Protein 3IPW (pdb70)

Structure (mmCIF, N/CA/C/O backbone):
data_3IPW
#
_entry.id   3IPW
#
_cell.length_a   83.392
_cell.length_b   83.392
_cell.length_c   90.405
_cell.angle_alpha   90.000
_cell.angle_beta   90.000
_cell.angle_gamma   90.000
#
_symmetry.space_group_name_H-M   'P 43 21 2'
#
loop_
_entity.id
_entity.type
_entity.pdbx_description
1 polymer 'Hydrolase TatD family protein'
2 non-polymer GLYCEROL
3 water water
#
loop_
_atom_site.group_PDB
_atom_site.id
_atom_site.type_symbol
_atom_site.label_atom_id
_atom_site.label_alt_id
_atom_site.label_comp_id
_atom_site.label_asym_id
_atom_site.label_entity_id
_atom_site.label_seq_id
_atom_site.pdbx_PDB_ins_code
_atom_site.Cartn_x
_atom_site.Cartn_y
_atom_site.Cartn_z
_atom_site.occupancy
_atom_site.B_iso_or_equiv
_atom_site.auth_seq_id
_atom_site.auth_comp_id
_atom_site.auth_asym_id
_atom_site.auth_atom_id
_atom_site.pdbx_PDB_model_num
ATOM 1 N N . SER A 1 23 ? 16.953 5.068 44.775 1.00 33.26 0 SER A N 1
ATOM 2 C CA . SER A 1 23 ? 17.394 5.595 46.099 1.00 32.23 0 SER A CA 1
ATOM 3 C C . SER A 1 23 ? 18.195 6.884 45.901 1.00 31.24 0 SER A C 1
ATOM 4 O O . SER A 1 23 ? 18.704 7.469 46.861 1.00 30.81 0 SER A O 1
ATOM 7 N N . MET A 1 24 ? 18.302 7.331 44.648 1.00 29.84 1 MET A N 1
ATOM 8 C CA . MET A 1 24 ? 18.936 8.610 44.345 1.00 28.20 1 MET A CA 1
ATOM 9 C C . MET A 1 24 ? 17.986 9.791 44.624 1.00 26.33 1 MET A C 1
ATOM 10 O O . MET A 1 24 ? 16.791 9.604 44.848 1.00 26.15 1 MET A O 1
ATOM 12 N N . ALA A 1 25 ? 18.535 11.004 44.626 1.00 24.79 2 ALA A N 1
ATOM 13 C CA . ALA A 1 25 ? 17.745 12.202 44.867 1.00 23.12 2 ALA A CA 1
ATOM 14 C C . ALA A 1 25 ? 16.764 12.463 43.698 1.00 22.50 2 ALA A C 1
ATOM 15 O O . ALA A 1 25 ? 16.974 12.025 42.550 1.00 22.15 2 ALA A O 1
ATOM 17 N N . GLN A 1 26 ? 15.669 13.121 44.008 1.00 20.75 3 GLN A N 1
ATOM 18 C CA . GLN A 1 26 ? 14.750 13.496 42.975 1.00 21.41 3 GLN A CA 1
ATOM 19 C C . GLN A 1 26 ? 14.704 15.018 42.978 1.00 20.57 3 GLN A C 1
ATOM 20 O O . GLN A 1 26 ? 13.998 15.628 43.771 1.00 19.18 3 GLN A O 1
ATOM 26 N N . GLN A 1 27 ? 15.489 15.607 42.083 1.00 20.48 4 GLN A N 1
ATOM 27 C CA . GLN A 1 27 ? 15.807 17.033 42.155 1.00 21.15 4 GLN A CA 1
ATOM 28 C C . GLN A 1 27 ? 15.469 17.799 40.916 1.00 20.56 4 GLN A C 1
ATOM 29 O O . GLN A 1 27 ? 15.214 18.997 41.002 1.00 20.70 4 GLN A O 1
ATOM 35 N N . PHE A 1 28 ? 15.522 17.129 39.764 1.00 19.84 5 PHE A N 1
ATOM 36 C CA . PHE A 1 28 ? 15.358 17.811 38.478 1.00 19.04 5 PHE A CA 1
ATOM 37 C C . PHE A 1 28 ? 14.393 17.122 37.545 1.00 19.11 5 PHE A C 1
ATOM 38 O O . PHE A 1 28 ? 14.389 15.879 37.412 1.00 18.31 5 PHE A O 1
ATOM 46 N N . ILE A 1 29 ? 13.591 17.940 36.876 1.00 17.39 6 ILE A N 1
ATOM 47 C CA . ILE A 1 29 ? 12.840 17.460 35.727 1.00 17.60 6 ILE A CA 1
ATOM 48 C C . ILE A 1 29 ? 13.322 18.218 34.485 1.00 17.43 6 ILE A C 1
ATOM 49 O O . ILE A 1 29 ? 13.249 19.469 34.437 1.00 16.92 6 ILE A O 1
ATOM 54 N N . ASP A 1 30 ? 13.872 17.484 33.518 1.00 16.68 7 ASP A N 1
ATOM 55 C CA . ASP A 1 30 ? 14.246 18.086 32.241 1.00 15.78 7 ASP A CA 1
ATOM 56 C C . ASP A 1 30 ? 13.003 18.068 31.340 1.00 16.04 7 ASP A C 1
ATOM 57 O O . ASP A 1 30 ? 12.605 17.012 30.803 1.00 16.10 7 ASP A O 1
ATOM 62 N N . ILE A 1 31 ? 12.347 19.224 31.204 1.00 15.38 8 ILE A N 1
ATOM 63 C CA . ILE A 1 31 ? 11.094 19.278 30.421 1.00 15.26 8 ILE A CA 1
ATOM 64 C C . ILE A 1 31 ? 11.332 19.271 28.913 1.00 16.33 8 ILE A C 1
ATOM 65 O O . ILE A 1 31 ? 10.381 19.191 28.102 1.00 17.04 8 ILE A O 1
ATOM 70 N N . GLY A 1 32 ? 12.595 19.310 28.514 1.00 16.84 9 GLY A N 1
ATOM 71 C CA . GLY A 1 32 ? 12.902 19.253 27.092 1.00 17.99 9 GLY A CA 1
ATOM 72 C C . GLY A 1 32 ? 14.287 18.736 26.782 1.00 17.88 9 GLY A C 1
ATOM 73 O O . GLY A 1 32 ? 15.213 19.519 26.627 1.00 19.02 9 GLY A O 1
ATOM 74 N N . ALA A 1 33 ? 14.417 17.418 26.670 1.00 17.60 10 ALA A N 1
ATOM 75 C CA . ALA A 1 33 ? 15.686 16.787 26.252 1.00 18.19 10 ALA A CA 1
ATOM 76 C C . ALA A 1 33 ? 15.543 16.206 24.865 1.00 18.44 10 ALA A C 1
ATOM 77 O O . ALA A 1 33 ? 14.636 15.420 24.629 1.00 17.17 10 ALA A O 1
ATOM 79 N N . ASN A 1 34 ? 16.431 16.588 23.943 1.00 19.64 11 ASN A N 1
ATOM 80 C CA . ASN A 1 34 ? 16.373 16.038 22.584 1.00 21.28 11 ASN A CA 1
ATOM 81 C C . ASN A 1 34 ? 17.123 14.717 22.422 1.00 22.15 11 ASN A C 1
ATOM 82 O O . ASN A 1 34 ? 18.022 14.612 21.577 1.00 22.51 11 ASN A O 1
ATOM 87 N N . LEU A 1 35 ? 16.724 13.702 23.194 1.00 22.06 12 LEU A N 1
ATOM 88 C CA . LEU A 1 35 ? 17.449 12.441 23.222 1.00 21.84 12 LEU A CA 1
ATOM 89 C C . LEU A 1 35 ? 17.327 11.606 21.964 1.00 22.43 12 LEU A C 1
ATOM 90 O O . LEU A 1 35 ? 18.020 10.602 21.854 1.00 22.18 12 LEU A O 1
ATOM 95 N N . THR A 1 36 ? 16.449 11.998 21.032 1.00 22.53 13 THR A N 1
ATOM 96 C CA . THR A 1 36 ? 16.353 11.316 19.754 1.00 23.78 13 THR A CA 1
ATOM 97 C C . THR A 1 36 ? 17.458 11.795 18.792 1.00 24.88 13 THR A C 1
ATOM 98 O O . THR A 1 36 ? 17.609 11.243 17.693 1.00 25.01 13 THR A O 1
ATOM 102 N N . ASP A 1 37 ? 18.207 12.824 19.194 1.00 25.62 14 ASP A N 1
ATOM 103 C CA . ASP A 1 37 ? 19.240 13.409 18.333 1.00 26.86 14 ASP A CA 1
ATOM 104 C C . ASP A 1 37 ? 20.287 12.354 17.968 1.00 27.51 14 ASP A C 1
ATOM 105 O O . ASP A 1 37 ? 20.648 11.503 18.795 1.00 27.11 14 ASP A O 1
ATOM 110 N N . ASP A 1 38 ? 20.796 12.440 16.741 1.00 28.21 15 ASP A N 1
ATOM 111 C CA . ASP A 1 38 ? 21.850 11.532 16.260 1.00 29.08 15 ASP A CA 1
ATOM 112 C C . ASP A 1 38 ? 23.000 11.333 17.236 1.00 28.30 15 ASP A C 1
ATOM 113 O O . ASP A 1 38 ? 23.536 10.234 17.317 1.00 28.46 15 ASP A O 1
ATOM 118 N N . ASN A 1 39 ? 23.388 12.393 17.950 1.00 27.85 16 ASN A N 1
ATOM 119 C CA . ASN A 1 39 ? 24.591 12.378 18.800 1.00 27.67 16 ASN A CA 1
ATOM 120 C C . ASN A 1 39 ? 24.558 11.283 19.881 1.00 27.96 16 ASN A C 1
ATOM 121 O O . ASN A 1 39 ? 25.619 10.740 20.271 1.00 27.62 16 ASN A O 1
ATOM 126 N N . TYR A 1 40 ? 23.345 10.970 20.363 1.00 27.67 17 TYR A N 1
ATOM 127 C CA . TYR A 1 40 ? 23.139 9.942 21.402 1.00 27.97 17 TYR A CA 1
ATOM 128 C C . TYR A 1 40 ? 23.176 8.504 20.867 1.00 29.01 17 TYR A C 1
ATOM 129 O O . TYR A 1 40 ? 23.210 7.528 21.637 1.00 28.25 17 TYR A O 1
ATOM 138 N N . PHE A 1 41 ? 23.134 8.393 19.539 1.00 30.99 18 PHE A N 1
ATOM 139 C CA . PHE A 1 41 ? 23.379 7.141 18.822 1.00 32.30 18 PHE A CA 1
ATOM 140 C C . PHE A 1 41 ? 24.811 7.119 18.287 1.00 32.93 18 PHE A C 1
ATOM 141 O O . PHE A 1 41 ? 25.164 6.274 17.469 1.00 32.59 18 PHE A O 1
ATOM 149 N N . GLY A 1 42 ? 25.628 8.038 18.800 1.00 33.86 19 GLY A N 1
ATOM 150 C CA . GLY A 1 42 ? 27.031 8.166 18.408 1.00 35.58 19 GLY A CA 1
ATOM 151 C C . GLY A 1 42 ? 27.295 8.684 17.003 1.00 36.83 19 GLY A C 1
ATOM 152 O O . GLY A 1 42 ? 28.381 8.462 16.461 1.00 37.14 19 GLY A O 1
ATOM 153 N N . ASN A 1 43 ? 26.309 9.365 16.413 1.00 37.65 20 ASN A N 1
ATOM 154 C CA . ASN A 1 43 ? 26.447 9.945 15.062 1.00 38.52 20 ASN A CA 1
ATOM 155 C C . ASN A 1 43 ? 26.494 11.454 15.082 1.00 39.31 20 ASN A C 1
ATOM 156 O O . ASN A 1 43 ? 25.577 12.106 15.585 1.00 39.37 20 ASN A O 1
ATOM 161 N N . TYR A 1 44 ? 27.572 12.008 14.532 1.00 40.34 21 TYR A N 1
ATOM 162 C CA . TYR A 1 44 ? 27.810 13.446 14.541 1.00 41.28 21 TYR A CA 1
ATOM 163 C C . TYR A 1 44 ? 28.072 13.907 13.103 1.00 42.95 21 TYR A C 1
ATOM 164 O O . TYR A 1 44 ? 29.110 13.562 12.504 1.00 42.91 21 TYR A O 1
ATOM 173 N N . HIS A 1 45 ? 27.113 14.657 12.557 1.00 44.31 22 HIS A N 1
ATOM 174 C CA . HIS A 1 45 ? 27.137 15.143 11.165 1.00 46.09 22 HIS A CA 1
ATOM 175 C C . HIS A 1 45 ? 27.355 14.023 10.138 1.00 46.72 22 HIS A C 1
ATOM 176 O O . HIS A 1 45 ? 28.106 14.195 9.177 1.00 47.08 22 HIS A O 1
ATOM 183 N N . GLY A 1 46 ? 26.707 12.876 10.362 1.00 47.39 23 GLY A N 1
ATOM 184 C CA . GLY A 1 46 ? 26.668 11.781 9.379 1.00 47.81 23 GLY A CA 1
ATOM 185 C C . GLY A 1 46 ? 27.703 10.673 9.517 1.00 48.40 23 GLY A C 1
ATOM 186 O O . GLY A 1 46 ? 27.718 9.745 8.704 1.00 48.74 23 GLY A O 1
ATOM 187 N N . LYS A 1 47 ? 28.562 10.769 10.538 1.00 48.52 24 LYS A N 1
ATOM 188 C CA . LYS A 1 47 ? 29.616 9.777 10.804 1.00 48.37 24 LYS A CA 1
ATOM 189 C C . LYS A 1 47 ? 29.479 9.139 12.198 1.00 48.31 24 LYS A C 1
ATOM 190 O O . LYS A 1 47 ? 29.254 9.843 13.194 1.00 48.24 24 LYS A O 1
ATOM 192 N N . HIS A 1 48 ? 29.631 7.816 12.267 1.00 47.90 25 HIS A N 1
ATOM 193 C CA . HIS A 1 48 ? 29.499 7.074 13.528 1.00 47.46 25 HIS A CA 1
ATOM 194 C C . HIS A 1 48 ? 30.791 7.069 14.367 1.00 47.01 25 HIS A C 1
ATOM 195 O O . HIS A 1 48 ? 31.768 6.439 13.977 1.00 47.38 25 HIS A O 1
ATOM 202 N N . TYR A 1 49 ? 30.787 7.751 15.518 1.00 46.13 26 TYR A N 1
ATOM 203 C CA . TYR A 1 49 ? 31.998 7.933 16.352 1.00 45.19 26 TYR A CA 1
ATOM 204 C C . TYR A 1 49 ? 32.122 6.995 17.556 1.00 44.24 26 TYR A C 1
ATOM 205 O O . TYR A 1 49 ? 33.237 6.681 17.998 1.00 44.20 26 TYR A O 1
ATOM 214 N N . HIS A 1 50 ? 30.984 6.588 18.112 1.00 42.58 27 HIS A N 1
ATOM 215 C CA . HIS A 1 50 ? 30.961 5.768 19.326 1.00 40.85 27 HIS A CA 1
ATOM 216 C C . HIS A 1 50 ? 29.620 5.053 19.410 1.00 39.57 27 HIS A C 1
ATOM 217 O O . HIS A 1 50 ? 28.684 5.405 18.687 1.00 39.02 27 HIS A O 1
ATOM 224 N N . GLU A 1 51 ? 29.547 4.028 20.262 1.00 37.85 28 GLU A N 1
ATOM 225 C CA . GLU A 1 51 ? 28.323 3.264 20.480 1.00 36.19 28 GLU A CA 1
ATOM 226 C C . GLU A 1 51 ? 27.224 4.158 21.062 1.00 34.94 28 GLU A C 1
ATOM 227 O O . GLU A 1 51 ? 27.506 5.062 21.860 1.00 34.17 28 GLU A O 1
ATOM 229 N N . GLU A 1 52 ? 25.983 3.899 20.653 1.00 33.37 29 GLU A N 1
ATOM 230 C CA . GLU A 1 52 ? 24.803 4.544 21.244 1.00 32.32 29 GLU A CA 1
ATOM 231 C C . GLU A 1 52 ? 24.922 4.546 22.774 1.00 31.23 29 GLU A C 1
ATOM 232 O O . GLU A 1 52 ? 24.985 3.480 23.388 1.00 31.18 29 GLU A O 1
ATOM 238 N N . ASP A 1 53 ? 24.996 5.730 23.380 1.00 29.02 30 ASP A N 1
ATOM 239 C CA . ASP A 1 53 ? 25.381 5.811 24.777 1.00 27.11 30 ASP A CA 1
ATOM 240 C C . ASP A 1 53 ? 24.321 6.479 25.700 1.00 26.11 30 ASP A C 1
ATOM 241 O O . ASP A 1 53 ? 24.665 7.066 26.730 1.00 25.33 30 ASP A O 1
ATOM 246 N N . ILE A 1 54 ? 23.053 6.358 25.325 1.00 25.35 31 ILE A N 1
ATOM 247 C CA . ILE A 1 54 ? 21.941 6.844 26.157 1.00 24.59 31 ILE A CA 1
ATOM 248 C C . ILE A 1 54 ? 22.040 6.247 27.558 1.00 24.23 31 ILE A C 1
ATOM 249 O O . ILE A 1 54 ? 21.717 6.918 28.516 1.00 24.17 31 ILE A O 1
ATOM 254 N N . ASP A 1 55 ? 22.551 5.015 27.680 1.00 24.13 32 ASP A N 1
ATOM 255 C CA . ASP A 1 55 ? 22.723 4.393 28.998 1.00 24.12 32 ASP A CA 1
ATOM 256 C C . ASP A 1 55 ? 23.585 5.238 29.922 1.00 23.46 32 ASP A C 1
ATOM 257 O O . ASP A 1 55 ? 23.168 5.541 31.035 1.00 21.78 32 ASP A O 1
ATOM 262 N N . VAL A 1 56 ? 24.753 5.667 29.444 1.00 23.14 33 VAL A N 1
ATOM 263 C CA . VAL A 1 56 ? 25.627 6.431 30.304 1.00 23.21 33 VAL A CA 1
ATOM 264 C C . VAL A 1 56 ? 25.105 7.857 30.506 1.00 22.51 33 VAL A C 1
ATOM 265 O O . VAL A 1 56 ? 25.281 8.430 31.580 1.00 21.84 33 VAL A O 1
ATOM 269 N N . VAL A 1 57 ? 24.451 8.414 29.481 1.00 21.54 34 VAL A N 1
ATOM 270 C CA . VAL A 1 57 ? 23.796 9.735 29.613 1.00 19.82 34 VAL A CA 1
ATOM 271 C C . VAL A 1 57 ? 22.769 9.657 30.739 1.00 19.20 34 VAL A C 1
ATOM 272 O O . VAL A 1 57 ? 22.718 10.544 31.611 1.00 18.93 34 VAL A O 1
ATOM 276 N N . LEU A 1 58 ? 21.982 8.578 30.749 1.00 18.69 35 LEU A N 1
ATOM 277 C CA . LEU A 1 58 ? 20.986 8.393 31.813 1.00 19.90 35 LEU A CA 1
ATOM 278 C C . LEU A 1 58 ? 21.631 8.176 33.180 1.00 20.04 35 LEU A C 1
ATOM 279 O O . LEU A 1 58 ? 21.176 8.727 34.177 1.00 19.71 35 LEU A O 1
ATOM 284 N N . GLN A 1 59 ? 22.706 7.387 33.227 1.00 20.69 36 GLN A N 1
ATOM 285 C CA . GLN A 1 59 ? 23.431 7.173 34.485 1.00 21.57 36 GLN A CA 1
ATOM 286 C C . GLN A 1 59 ? 23.935 8.514 35.068 1.00 21.07 36 GLN A C 1
ATOM 287 O O . GLN A 1 59 ? 23.751 8.792 36.259 1.00 20.86 36 GLN A O 1
ATOM 293 N N . ARG A 1 60 ? 24.529 9.360 34.219 1.00 19.82 37 ARG A N 1
ATOM 294 C CA . ARG A 1 60 ? 24.998 10.666 34.689 1.00 19.53 37 ARG A CA 1
ATOM 295 C C . ARG A 1 60 ? 23.822 11.518 35.125 1.00 18.94 37 ARG A C 1
ATOM 296 O O . ARG A 1 60 ? 23.903 12.241 36.111 1.00 17.59 37 ARG A O 1
ATOM 304 N N . ALA A 1 61 ? 22.718 11.426 34.386 1.00 18.38 38 ALA A N 1
ATOM 305 C CA . ALA A 1 61 ? 21.498 12.141 34.772 1.00 18.94 38 ALA A CA 1
ATOM 306 C C . ALA A 1 61 ? 21.002 11.691 36.169 1.00 18.97 38 ALA A C 1
ATOM 307 O O . ALA A 1 61 ? 20.658 12.529 37.015 1.00 18.15 38 ALA A O 1
ATOM 309 N N . GLU A 1 62 ? 20.968 10.372 36.406 1.00 19.76 39 GLU A N 1
ATOM 310 C CA . GLU A 1 62 ? 20.561 9.841 37.737 1.00 21.89 39 GLU A CA 1
ATOM 311 C C . GLU A 1 62 ? 21.495 10.337 38.822 1.00 21.91 39 GLU A C 1
ATOM 312 O O . GLU A 1 62 ? 21.041 10.770 39.878 1.00 22.63 39 GLU A O 1
ATOM 318 N N . ARG A 1 63 ? 22.801 10.309 38.544 1.00 22.28 40 ARG A N 1
ATOM 319 C CA . ARG A 1 63 ? 23.835 10.805 39.500 1.00 22.82 40 ARG A CA 1
ATOM 320 C C . ARG A 1 63 ? 23.711 12.277 39.865 1.00 21.92 40 ARG A C 1
ATOM 321 O O . ARG A 1 63 ? 24.255 12.705 40.876 1.00 21.96 40 ARG A O 1
ATOM 329 N N . ASN A 1 64 ? 23.000 13.045 39.040 1.00 21.07 41 ASN A N 1
ATOM 330 C CA . ASN A 1 64 ? 22.689 14.438 39.352 1.00 20.59 41 ASN A CA 1
ATOM 331 C C . ASN A 1 64 ? 21.252 14.701 39.741 1.00 20.24 41 ASN A C 1
ATO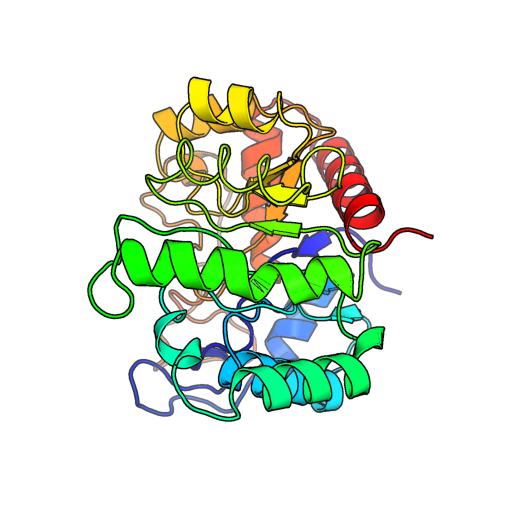M 332 O O . ASN A 1 64 ? 20.830 15.838 39.755 1.00 21.16 41 ASN A O 1
ATOM 337 N N . GLY A 1 65 ? 20.519 13.654 40.109 1.00 20.24 42 GLY A N 1
ATOM 338 C CA . GLY A 1 65 ? 19.141 13.804 40.645 1.00 19.67 42 GLY A CA 1
ATOM 339 C C . GLY A 1 65 ? 18.004 14.068 39.667 1.00 18.75 42 GLY A C 1
ATOM 340 O O . GLY A 1 65 ? 16.931 14.524 40.078 1.00 18.28 42 GLY A O 1
ATOM 341 N N . LEU A 1 66 ? 18.217 13.788 38.383 1.00 18.24 43 LEU A N 1
ATOM 342 C CA . LEU A 1 66 ? 17.132 13.908 37.407 1.00 18.70 43 LEU A CA 1
ATOM 343 C C . LEU A 1 66 ? 16.175 12.762 37.671 1.00 18.47 43 LEU A C 1
ATOM 344 O O . LEU A 1 66 ? 16.609 11.611 37.725 1.00 18.78 43 LEU A O 1
ATOM 349 N N . SER A 1 67 ? 14.894 13.078 37.871 1.00 17.26 44 SER A N 1
ATOM 350 C CA 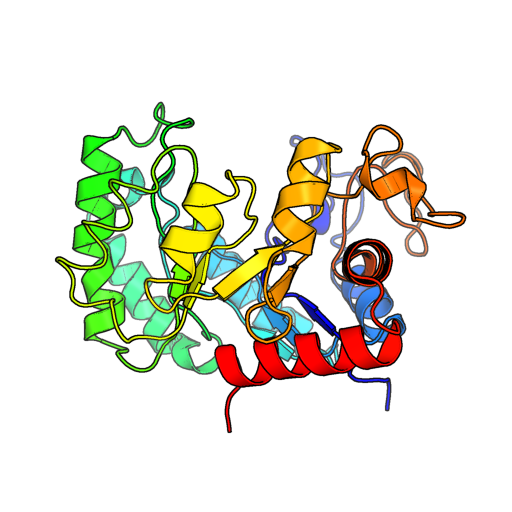. SER A 1 67 ? 13.901 12.039 38.199 1.00 16.58 44 SER A CA 1
ATOM 351 C C . SER A 1 67 ? 12.974 11.761 37.015 1.00 16.63 44 SER A C 1
ATOM 352 O O . SER A 1 67 ? 12.402 10.684 36.912 1.00 15.35 44 SER A O 1
ATOM 355 N N . HIS A 1 68 ? 12.841 12.742 36.120 1.00 16.02 45 HIS A N 1
ATOM 356 C CA . HIS A 1 68 ? 11.974 12.620 34.936 1.00 15.94 45 HIS A CA 1
ATOM 357 C C . HIS A 1 68 ? 12.664 13.352 33.794 1.00 15.31 45 HIS A C 1
ATOM 358 O O . HIS A 1 68 ? 13.244 14.447 34.003 1.00 16.21 45 HIS A O 1
ATOM 365 N N . ILE A 1 69 ? 12.584 12.776 32.600 1.00 13.85 46 ILE A N 1
ATOM 366 C CA . ILE A 1 69 ? 13.063 13.438 31.385 1.00 14.10 46 ILE A CA 1
ATOM 367 C C . ILE A 1 69 ? 11.962 13.362 30.344 1.00 14.67 46 ILE A C 1
ATOM 368 O O . ILE A 1 69 ? 11.494 12.267 30.018 1.00 14.20 46 ILE A O 1
ATOM 373 N N . ILE A 1 70 ? 11.516 14.532 29.874 1.00 12.97 47 ILE A N 1
ATOM 374 C CA . ILE A 1 70 ? 10.589 14.609 28.753 1.00 13.76 47 ILE A CA 1
ATOM 375 C C . ILE A 1 70 ? 11.424 14.639 27.480 1.00 14.63 47 ILE A C 1
ATOM 376 O O . ILE A 1 70 ? 12.129 15.620 27.202 1.00 15.15 47 ILE A O 1
ATOM 381 N N . ILE A 1 71 ? 11.389 13.548 26.731 1.00 15.79 48 ILE A N 1
ATOM 382 C CA . ILE A 1 71 ? 12.064 13.485 25.437 1.00 16.06 48 ILE A CA 1
ATOM 383 C C . ILE A 1 71 ? 11.214 14.264 24.419 1.00 17.11 48 ILE A C 1
ATOM 384 O O . ILE A 1 71 ? 10.091 13.855 24.097 1.00 16.60 48 ILE A O 1
ATOM 389 N N . THR A 1 72 ? 11.739 15.384 23.933 1.00 16.49 49 THR A N 1
ATOM 390 C CA . THR A 1 72 ? 10.998 16.216 22.992 1.00 18.11 49 THR A CA 1
ATOM 391 C C . THR A 1 72 ? 10.843 15.492 21.670 1.00 17.95 49 THR A C 1
ATOM 392 O O . THR A 1 72 ? 11.796 14.900 21.154 1.00 18.62 49 THR A O 1
ATOM 396 N N . SER A 1 73 ? 9.645 15.554 21.117 1.00 17.90 50 SER A N 1
ATOM 397 C CA . SER A 1 73 ? 9.398 14.999 19.801 1.00 19.22 50 SER A CA 1
ATOM 398 C C . SER A 1 73 ? 8.705 16.055 18.937 1.00 18.27 50 SER A C 1
ATOM 399 O O . SER A 1 73 ? 7.822 16.760 19.428 1.00 17.23 50 SER A O 1
ATOM 402 N N . GLY A 1 74 ? 9.120 16.176 17.676 1.00 18.50 51 GLY A N 1
ATOM 403 C CA . GLY A 1 74 ? 8.564 17.211 16.802 1.00 18.46 51 GLY A CA 1
ATOM 404 C C . GLY A 1 74 ? 8.122 16.725 15.436 1.00 19.73 51 GLY A C 1
ATOM 405 O O . GLY A 1 74 ? 7.920 17.529 14.520 1.00 20.50 51 GLY A O 1
ATOM 406 N N . CYS A 1 75 ? 8.003 15.414 15.262 1.00 20.01 52 CYS A N 1
ATOM 407 C CA . CYS A 1 75 ? 7.428 14.894 14.017 1.00 22.25 52 CYS A CA 1
ATOM 408 C C . CYS A 1 75 ? 7.206 13.393 14.195 1.00 23.07 52 CYS A C 1
ATOM 409 O O . CYS A 1 75 ? 7.522 12.838 15.252 1.00 22.22 52 CYS A O 1
ATOM 412 N N . LEU A 1 76 ? 6.640 12.746 13.173 1.00 24.61 53 LEU A N 1
ATOM 413 C CA . LEU A 1 76 ? 6.375 11.304 13.234 1.00 26.03 53 LEU A CA 1
ATOM 414 C C . LEU A 1 76 ? 7.646 10.470 13.501 1.00 26.38 53 LEU A C 1
ATOM 415 O O . LEU A 1 76 ? 7.646 9.605 14.387 1.00 27.24 53 LEU A O 1
ATOM 420 N N . ASN A 1 77 ? 8.725 10.738 12.757 1.00 26.68 54 ASN A N 1
ATOM 421 C CA . ASN A 1 77 ? 10.010 10.027 12.927 1.00 27.22 54 ASN A CA 1
ATOM 422 C C . ASN A 1 77 ? 10.571 10.155 14.337 1.00 26.05 54 ASN A C 1
ATOM 423 O O . ASN A 1 77 ? 11.038 9.161 14.920 1.00 25.33 54 ASN A O 1
ATOM 428 N N . ASP A 1 78 ? 10.559 11.392 14.849 1.00 24.63 55 ASP A N 1
ATOM 429 C CA . ASP A 1 78 ? 10.978 11.716 16.214 1.00 24.45 55 ASP A CA 1
ATOM 430 C C . ASP A 1 78 ? 10.147 10.933 17.229 1.00 22.29 55 ASP A C 1
ATOM 431 O O . ASP A 1 78 ? 10.681 10.402 18.200 1.00 22.50 55 ASP A O 1
ATOM 436 N N . PHE A 1 79 ? 8.831 10.915 17.031 1.00 22.02 56 PHE A N 1
ATOM 437 C CA . PHE A 1 79 ? 7.925 10.227 17.961 1.00 21.29 56 PHE A CA 1
ATOM 438 C C . PHE A 1 79 ? 8.231 8.720 17.974 1.00 21.91 56 PHE A C 1
ATOM 439 O O . PHE A 1 79 ? 8.304 8.130 19.045 1.00 21.44 56 PHE A O 1
ATOM 447 N N . LYS A 1 80 ? 8.443 8.119 16.793 1.00 21.28 57 LYS A N 1
ATOM 448 C CA . LYS A 1 80 ? 8.840 6.704 16.719 1.00 22.13 57 LYS A CA 1
ATOM 449 C C . LYS A 1 80 ? 10.138 6.431 17.499 1.00 22.19 57 LYS A C 1
ATOM 450 O O . LYS A 1 80 ? 10.200 5.514 18.345 1.00 22.59 57 LYS A O 1
ATOM 456 N N . LYS A 1 81 ? 11.163 7.233 17.208 1.00 21.75 58 LYS A N 1
ATOM 457 C CA . LYS A 1 81 ? 12.411 7.230 17.951 1.00 22.50 58 LYS A CA 1
ATOM 458 C C . LYS A 1 81 ? 12.242 7.387 19.466 1.00 21.48 58 LYS A C 1
ATOM 459 O O . LYS A 1 81 ? 12.849 6.622 20.222 1.00 21.49 58 LYS A O 1
ATOM 465 N N . ALA A 1 82 ? 11.436 8.367 19.904 1.00 19.71 59 ALA A N 1
ATOM 466 C CA . ALA A 1 82 ? 11.205 8.596 21.345 1.00 19.02 59 ALA A CA 1
ATOM 467 C C . ALA A 1 82 ? 10.574 7.350 21.999 1.00 19.57 59 ALA A C 1
ATOM 468 O O . ALA A 1 82 ? 11.008 6.900 23.070 1.00 18.77 59 ALA A O 1
ATOM 470 N N . ILE A 1 83 ? 9.561 6.797 21.336 1.00 19.82 60 ILE A N 1
ATOM 471 C CA . ILE A 1 83 ? 8.922 5.584 21.835 1.00 21.68 60 ILE A CA 1
ATOM 472 C C . ILE A 1 83 ? 9.936 4.423 21.917 1.00 22.26 60 ILE A C 1
ATOM 473 O O . ILE A 1 83 ? 9.898 3.648 22.871 1.00 21.81 60 ILE A O 1
ATOM 478 N N . GLU A 1 84 ? 10.827 4.311 20.921 1.00 23.58 61 GLU A N 1
ATOM 479 C CA . GLU A 1 84 ? 11.823 3.229 20.904 1.00 24.34 61 GLU A CA 1
ATOM 480 C C . GLU A 1 84 ? 12.801 3.381 22.069 1.00 24.02 61 GLU A C 1
ATOM 481 O O . GLU A 1 84 ? 13.162 2.400 22.724 1.00 23.01 61 GLU A O 1
ATOM 487 N N . ILE A 1 85 ? 13.221 4.619 22.327 1.00 22.80 62 ILE A N 1
ATOM 488 C CA . ILE A 1 85 ? 14.120 4.895 23.438 1.00 21.89 62 ILE A CA 1
ATOM 489 C C . ILE A 1 85 ? 13.490 4.508 24.771 1.00 21.67 62 ILE A C 1
ATOM 490 O O . ILE A 1 85 ? 14.146 3.869 25.610 1.00 22.23 62 ILE A O 1
ATOM 495 N N . ILE A 1 86 ? 12.227 4.894 24.967 1.00 20.80 63 ILE A N 1
ATOM 496 C CA . ILE A 1 86 ? 11.486 4.601 26.207 1.00 20.18 63 ILE A CA 1
ATOM 497 C C . ILE A 1 86 ? 11.328 3.088 26.371 1.00 21.27 63 ILE A C 1
ATOM 498 O O . ILE A 1 86 ? 11.618 2.549 27.427 1.00 20.86 63 ILE A O 1
ATOM 503 N N . ASN A 1 87 ? 10.876 2.406 25.322 1.00 22.44 64 ASN A N 1
ATOM 504 C CA . ASN A 1 87 ? 10.779 0.933 25.369 1.00 23.40 64 ASN A CA 1
ATOM 505 C C . ASN A 1 87 ? 12.091 0.233 25.681 1.00 24.12 64 ASN A C 1
ATOM 506 O O . ASN A 1 87 ? 12.113 -0.767 26.428 1.00 24.25 64 ASN A O 1
ATOM 511 N N . LYS A 1 88 ? 13.181 0.757 25.127 1.00 23.86 65 LYS A N 1
ATOM 512 C CA . LYS A 1 88 ? 14.478 0.129 25.280 1.00 24.51 65 LYS A CA 1
ATOM 513 C C . LYS A 1 88 ? 15.113 0.426 26.638 1.00 24.32 65 LYS A C 1
ATOM 514 O O . LYS A 1 88 ? 15.722 -0.461 27.251 1.00 23.89 65 LYS A O 1
ATOM 520 N N . TYR A 1 89 ? 14.987 1.670 27.105 1.00 22.83 66 TYR A N 1
ATOM 521 C CA . TYR A 1 89 ? 15.732 2.102 28.283 1.00 21.80 66 TYR A CA 1
ATOM 522 C C . TYR A 1 89 ? 14.952 2.184 29.600 1.00 21.84 66 TYR A C 1
ATOM 523 O O . TYR A 1 89 ? 15.573 2.244 30.664 1.00 21.31 66 TYR A O 1
ATOM 532 N N . GLN A 1 90 ? 13.620 2.201 29.561 1.00 20.46 67 GLN A N 1
ATOM 533 C CA . GLN A 1 90 ? 12.892 2.419 30.807 1.00 20.60 67 GLN A CA 1
ATOM 534 C C . GLN A 1 90 ? 13.247 1.371 31.882 1.00 21.73 67 GLN A C 1
ATOM 535 O O . GLN A 1 90 ? 13.331 1.694 33.069 1.00 20.82 67 GLN A O 1
ATOM 541 N N . ASN A 1 91 ? 13.491 0.134 31.453 1.00 21.28 68 ASN A N 1
ATOM 542 C CA . ASN A 1 91 ? 13.841 -0.930 32.399 1.00 23.60 68 ASN A CA 1
ATOM 543 C C . ASN A 1 91 ? 15.294 -0.868 32.913 1.00 23.03 68 ASN A C 1
ATOM 544 O O . ASN A 1 91 ? 15.673 -1.634 33.803 1.00 23.94 68 ASN A O 1
ATOM 549 N N . LEU A 1 92 ? 16.082 0.055 32.350 1.00 21.44 69 LEU A N 1
ATOM 550 C CA . LEU A 1 92 ? 17.479 0.277 32.720 1.00 21.38 69 LEU A CA 1
ATOM 551 C C . LEU A 1 92 ? 17.733 1.617 33.433 1.00 20.24 69 LEU A C 1
ATOM 552 O O . LEU A 1 92 ? 18.904 2.020 33.636 1.00 20.24 69 LEU A O 1
ATOM 557 N N . THR A 1 93 ? 16.667 2.308 33.829 1.00 18.56 70 THR A N 1
ATOM 558 C CA . THR A 1 93 ? 16.831 3.568 34.546 1.00 18.43 70 THR A CA 1
ATOM 559 C C . THR A 1 93 ? 15.701 3.810 35.495 1.00 18.71 70 THR A C 1
ATOM 560 O O . THR A 1 93 ? 14.565 3.488 35.181 1.00 19.21 70 THR A O 1
ATOM 564 N N . ASN A 1 94 ? 16.021 4.397 36.651 1.00 18.84 71 ASN A N 1
ATOM 565 C CA . ASN A 1 94 ? 15.026 4.885 37.608 1.00 19.31 71 ASN A CA 1
ATOM 566 C C . ASN A 1 94 ? 14.315 6.161 37.177 1.00 18.91 71 ASN A C 1
ATOM 567 O O . ASN A 1 94 ? 13.266 6.531 37.748 1.00 18.79 71 ASN A O 1
ATOM 572 N N . ILE A 1 95 ? 14.867 6.811 36.158 1.00 17.56 72 ILE A N 1
ATOM 573 C CA . ILE A 1 95 ? 14.345 8.069 35.628 1.00 16.30 72 ILE A CA 1
ATOM 574 C C . ILE A 1 95 ? 13.098 7.765 34.788 1.00 16.13 72 ILE A C 1
ATOM 575 O O . ILE A 1 95 ? 13.134 6.895 33.895 1.00 15.17 72 ILE A O 1
ATOM 580 N N . LYS A 1 96 ? 12.006 8.470 35.060 1.00 15.75 73 LYS A N 1
ATOM 581 C CA . LYS A 1 96 ? 10.787 8.328 34.243 1.00 16.74 73 LYS A CA 1
ATOM 582 C C . LYS A 1 96 ? 10.997 8.946 32.863 1.00 16.82 73 LYS A C 1
ATOM 583 O O . LYS A 1 96 ? 11.269 10.121 32.750 1.00 16.50 73 LYS A O 1
ATOM 589 N N . LEU A 1 97 ? 10.868 8.142 31.807 1.00 16.99 74 LEU A N 1
ATOM 590 C CA . LEU A 1 97 ? 11.070 8.655 30.448 1.00 17.74 74 LEU A CA 1
ATOM 591 C C . LEU A 1 97 ? 9.734 8.781 29.740 1.00 17.25 74 LEU A C 1
ATOM 592 O O . LEU A 1 97 ? 8.968 7.810 29.679 1.00 17.08 74 LEU A O 1
ATOM 597 N N . VAL A 1 98 ? 9.449 9.976 29.217 1.00 15.76 75 VAL A N 1
ATOM 598 C CA . VAL A 1 98 ? 8.191 10.258 28.563 1.00 14.48 75 VAL A CA 1
ATOM 599 C C . VAL A 1 98 ? 8.474 11.142 27.367 1.00 16.06 75 VAL A C 1
ATOM 600 O O . VAL A 1 98 ? 9.626 11.569 27.147 1.00 15.52 75 VAL A O 1
ATOM 604 N N . THR A 1 99 ? 7.432 11.397 26.573 1.00 16.08 76 THR A N 1
ATOM 605 C CA . THR A 1 99 ? 7.614 12.205 25.386 1.00 15.70 76 THR A CA 1
ATOM 606 C C . THR A 1 99 ? 6.427 13.120 25.111 1.00 15.75 76 THR A C 1
ATOM 607 O O . THR A 1 99 ? 5.527 13.268 25.944 1.00 15.37 76 THR A O 1
ATOM 611 N N . THR A 1 100 ? 6.421 13.760 23.945 1.00 15.51 77 THR A N 1
ATOM 612 C CA . THR A 1 100 ? 5.377 14.725 23.662 1.00 15.36 77 THR A CA 1
ATOM 613 C C . THR A 1 100 ? 4.724 14.337 22.329 1.00 16.53 77 THR A C 1
ATOM 614 O O . THR A 1 100 ? 5.328 13.646 21.539 1.00 16.71 77 THR A O 1
ATOM 618 N N . ILE A 1 101 ? 3.491 14.777 22.090 1.00 16.16 78 ILE A N 1
ATOM 619 C CA . ILE A 1 101 ? 2.855 14.518 20.806 1.00 17.17 78 ILE A CA 1
ATOM 620 C C . ILE A 1 101 ? 2.611 15.817 20.053 1.00 16.37 78 ILE A C 1
ATOM 621 O O . ILE A 1 101 ? 1.953 16.728 20.576 1.00 15.44 78 ILE A O 1
ATOM 626 N N . GLY A 1 102 ? 3.134 15.899 18.833 1.00 16.42 79 GLY A N 1
ATOM 627 C CA . GLY A 1 102 ? 2.945 17.103 17.990 1.00 17.50 79 GLY A CA 1
ATOM 628 C C . GLY A 1 102 ? 3.931 17.163 16.840 1.00 18.12 79 GLY A C 1
ATOM 629 O O . GLY A 1 102 ? 4.823 16.306 16.728 1.00 18.40 79 GLY A O 1
ATOM 630 N N . VAL A 1 103 ? 3.774 18.171 15.986 1.00 17.94 80 VAL A N 1
ATOM 631 C CA . VAL A 1 103 ? 4.698 18.407 14.868 1.00 17.80 80 VAL A CA 1
ATOM 632 C C . VAL A 1 103 ? 5.259 19.831 15.023 1.00 17.76 80 VAL A C 1
ATOM 633 O O . VAL A 1 103 ? 4.495 20.779 15.149 1.00 18.29 80 VAL A O 1
ATOM 637 N N . HIS A 1 104 ? 6.588 19.936 15.084 1.00 18.00 81 HIS A N 1
ATOM 638 C CA . HIS A 1 104 ? 7.343 21.205 15.122 1.00 18.59 81 HIS A CA 1
ATOM 639 C C . HIS A 1 104 ? 6.917 22.123 13.969 1.00 18.29 81 HIS A C 1
ATOM 640 O O . HIS A 1 104 ? 6.643 21.631 12.870 1.00 18.57 81 HIS A O 1
ATOM 647 N N . PRO A 1 105 ? 6.831 23.446 14.213 1.00 18.63 82 PRO A N 1
ATOM 648 C CA . PRO A 1 105 ? 6.398 24.333 13.104 1.00 19.51 82 PRO A CA 1
ATOM 649 C C . PRO A 1 105 ? 7.198 24.148 11.805 1.00 20.19 82 PRO A C 1
ATOM 650 O O . PRO A 1 105 ? 6.621 24.261 10.722 1.00 21.06 82 PRO A O 1
ATOM 654 N N . THR A 1 106 ? 8.489 23.852 11.922 1.00 20.49 83 THR A N 1
ATOM 655 C CA . THR A 1 106 ? 9.376 23.690 10.750 1.00 21.64 83 THR A CA 1
ATOM 656 C C . THR A 1 106 ? 9.135 22.396 9.980 1.00 23.03 83 THR A C 1
ATOM 657 O O . THR A 1 106 ? 9.604 22.261 8.854 1.00 23.49 83 THR A O 1
ATOM 661 N N . ARG A 1 107 ? 8.418 21.452 10.587 1.00 23.95 84 ARG A N 1
ATOM 662 C CA . ARG A 1 107 ? 8.083 20.187 9.930 1.00 26.03 84 ARG A CA 1
ATOM 663 C C . ARG A 1 107 ? 6.605 20.049 9.609 1.00 25.35 84 ARG A C 1
ATOM 664 O O . ARG A 1 107 ? 6.150 18.955 9.255 1.00 26.55 84 ARG A O 1
ATOM 672 N N . THR A 1 108 ? 5.849 21.141 9.731 1.00 25.40 85 THR A N 1
ATOM 673 C CA . THR A 1 108 ? 4.426 21.120 9.373 1.00 25.69 85 THR A CA 1
ATOM 674 C C . THR A 1 108 ? 4.181 20.798 7.894 1.00 26.46 85 THR A C 1
ATOM 675 O O . THR A 1 108 ? 3.111 20.323 7.553 1.00 26.44 85 THR A O 1
ATOM 679 N N . ASN A 1 109 ? 5.180 20.998 7.036 1.00 26.97 86 ASN A N 1
ATOM 680 C CA . ASN A 1 109 ? 5.074 20.537 5.645 1.00 28.72 86 ASN A CA 1
ATOM 681 C C . ASN A 1 109 ? 4.758 19.045 5.533 1.00 28.81 86 ASN A C 1
ATOM 682 O O . ASN A 1 109 ? 4.031 18.633 4.628 1.00 29.45 86 ASN A O 1
ATOM 687 N N . GLU A 1 110 ? 5.293 18.250 6.460 1.00 29.41 87 GLU A N 1
ATOM 688 C CA . GLU A 1 110 ? 5.070 16.801 6.503 1.00 29.70 87 GLU A CA 1
ATOM 689 C C . GLU A 1 110 ? 3.601 16.440 6.670 1.00 30.38 87 GLU A C 1
ATOM 690 O O . GLU A 1 110 ? 3.203 15.333 6.316 1.00 30.60 87 GLU A O 1
ATOM 696 N N . LEU A 1 111 ? 2.792 17.357 7.199 1.00 30.62 88 LEU A N 1
ATOM 697 C CA . LEU A 1 111 ? 1.348 17.110 7.333 1.00 31.54 88 LEU A CA 1
ATOM 698 C C . LEU A 1 111 ? 0.581 16.942 5.995 1.00 33.21 88 LEU A C 1
ATOM 699 O O . LEU A 1 111 ? -0.559 16.466 5.996 1.00 32.90 88 LEU A O 1
ATOM 704 N N . LYS A 1 112 ? 1.217 17.318 4.879 1.00 34.41 89 LYS A N 1
ATOM 705 C CA . LYS A 1 112 ? 0.612 17.232 3.542 1.00 35.84 89 LYS A CA 1
ATOM 706 C C . LYS A 1 112 ? 0.614 15.803 2.988 1.00 36.68 89 LYS A C 1
ATOM 707 O O . LYS A 1 112 ? -0.208 15.465 2.135 1.00 37.03 89 LYS A O 1
ATOM 709 N N . GLN A 1 113 ? 1.536 14.968 3.471 1.00 36.99 90 GLN A N 1
ATOM 710 C CA . GLN A 1 113 ? 1.609 13.581 3.031 1.00 37.11 90 GLN A CA 1
ATOM 711 C C . GLN A 1 113 ? 0.358 12.866 3.525 1.00 36.61 90 GLN A C 1
ATOM 712 O O . GLN A 1 113 ? 0.053 12.892 4.724 1.00 35.97 90 GLN A O 1
ATOM 718 N N . GLU A 1 114 ? -0.385 12.250 2.601 1.00 35.75 91 GLU A N 1
ATOM 719 C CA . GLU A 1 114 ? -1.587 11.489 2.963 1.00 34.93 91 GLU A CA 1
ATOM 720 C C . GLU A 1 114 ? -1.236 10.352 3.924 1.00 34.07 91 GLU A C 1
ATOM 721 O O . GLU A 1 114 ? -0.203 9.684 3.773 1.00 33.97 91 GLU A O 1
ATOM 723 N N . GLY A 1 115 ? -2.091 10.163 4.927 1.00 33.89 92 GLY A N 1
ATOM 724 C CA . GLY A 1 115 ? -1.875 9.142 5.963 1.00 33.18 92 GLY A CA 1
ATOM 725 C C . GLY A 1 115 ? -0.939 9.536 7.104 1.00 32.02 92 GLY A C 1
ATOM 726 O O . GLY A 1 115 ? -0.948 8.883 8.150 1.00 32.53 92 GLY A O 1
ATOM 727 N N . TYR A 1 116 ? -0.131 10.583 6.907 1.00 30.21 93 TYR A N 1
ATOM 728 C CA . TYR A 1 116 ? 0.850 11.046 7.927 1.00 29.08 93 TYR A CA 1
ATOM 729 C C . TYR A 1 116 ? 0.184 11.312 9.289 1.00 28.40 93 TYR A C 1
ATOM 730 O O . TYR A 1 116 ? 0.581 10.697 10.280 1.00 27.76 93 TYR A O 1
ATOM 739 N N . LEU A 1 117 ? -0.824 12.195 9.317 1.00 27.82 94 LEU A N 1
ATOM 740 C CA . LEU A 1 117 ? -1.545 12.553 10.551 1.00 28.48 94 LEU A CA 1
ATOM 741 C C . LEU A 1 117 ? -2.251 11.335 11.215 1.00 28.86 94 LEU A C 1
ATOM 742 O O . LEU A 1 117 ? -2.175 11.154 12.430 1.00 28.16 94 LEU A O 1
ATOM 747 N N . ASP A 1 118 ? -2.918 10.500 10.410 1.00 29.42 95 ASP A N 1
ATOM 748 C CA . ASP A 1 118 ? -3.556 9.291 10.952 1.00 29.66 95 ASP A CA 1
ATOM 749 C C . ASP A 1 118 ? -2.523 8.392 11.626 1.00 29.17 95 ASP A C 1
ATOM 750 O O . ASP A 1 118 ? -2.768 7.879 12.704 1.00 28.97 95 ASP A O 1
ATOM 755 N N . GLU A 1 119 ? -1.371 8.208 10.990 1.00 28.47 96 GLU A N 1
ATOM 756 C CA . GLU A 1 119 ? -0.368 7.331 11.542 1.00 28.83 96 GLU A CA 1
ATOM 757 C C . GLU A 1 119 ? 0.152 7.880 12.872 1.00 28.81 96 GLU A C 1
ATOM 758 O O . GLU A 1 119 ? 0.344 7.124 13.822 1.00 28.37 96 GLU A O 1
ATOM 764 N N . LEU A 1 120 ? 0.400 9.194 12.903 1.00 27.69 97 LEU A N 1
ATOM 765 C CA . LEU A 1 120 ? 0.806 9.888 14.117 1.00 27.05 97 LEU A CA 1
ATOM 766 C C . LEU A 1 120 ? -0.226 9.718 15.226 1.00 26.89 97 LEU A C 1
ATOM 767 O O . LEU A 1 120 ? 0.153 9.382 16.352 1.00 26.28 97 LEU A O 1
ATOM 772 N N . LEU A 1 121 ? -1.507 9.933 14.914 1.00 26.23 98 LEU A N 1
ATOM 773 C CA . LEU A 1 121 ? -2.585 9.791 15.913 1.00 26.60 98 LEU A CA 1
ATOM 774 C C . LEU A 1 121 ? -2.691 8.351 16.433 1.00 26.67 98 LEU A C 1
ATOM 775 O O . LEU A 1 121 ? -2.959 8.136 17.612 1.00 25.79 98 LEU A O 1
ATOM 780 N N . LEU A 1 122 ? -2.484 7.371 15.559 1.00 26.42 99 LEU A N 1
ATOM 781 C CA . LEU A 1 122 ? -2.607 5.981 16.002 1.00 27.16 99 LEU A CA 1
ATOM 782 C C . LEU A 1 122 ? -1.461 5.644 16.949 1.00 27.30 99 LEU A C 1
ATOM 783 O O . LEU A 1 122 ? -1.681 5.006 17.981 1.00 26.56 99 LEU A O 1
ATOM 788 N N . LEU A 1 123 ? -0.248 6.076 16.588 1.00 26.66 100 LEU A N 1
ATOM 789 C CA . LEU A 1 123 ? 0.929 5.855 17.428 1.00 26.21 100 LEU A CA 1
ATOM 790 C C . LEU A 1 123 ? 0.786 6.508 18.800 1.00 24.44 100 LEU A C 1
ATOM 791 O O . LEU A 1 123 ? 1.197 5.931 19.804 1.00 23.79 100 LEU A O 1
ATOM 796 N N . CYS A 1 124 ? 0.214 7.707 18.821 1.00 22.89 101 CYS A N 1
ATOM 797 C CA . CYS A 1 124 ? -0.051 8.428 20.062 1.00 22.15 101 CYS A CA 1
ATOM 798 C C . CYS A 1 124 ? -1.023 7.616 20.944 1.00 22.29 101 CYS A C 1
ATOM 799 O O . CYS A 1 124 ? -0.781 7.405 22.139 1.00 20.44 101 CYS A O 1
ATOM 802 N N . GLU A 1 125 ? -2.129 7.175 20.338 1.00 21.89 102 GLU A N 1
ATOM 803 C CA . GLU A 1 125 ? -3.130 6.405 21.090 1.00 22.71 102 GLU A CA 1
ATOM 804 C C . GLU A 1 125 ? -2.521 5.114 21.683 1.00 22.63 102 GLU A C 1
ATOM 805 O O . GLU A 1 125 ? -2.762 4.799 22.835 1.00 23.64 102 GLU A O 1
ATOM 807 N N . LYS A 1 126 ? -1.739 4.383 20.902 1.00 22.55 103 LYS A N 1
ATOM 808 C CA . LYS A 1 126 ? -1.130 3.142 21.373 1.00 24.31 103 LYS A CA 1
ATOM 809 C C . LYS A 1 126 ? -0.121 3.380 22.506 1.00 23.99 103 LYS A C 1
ATOM 810 O O . LYS A 1 126 ? 0.177 2.460 23.281 1.00 24.10 103 LYS A O 1
ATOM 816 N N . ASN A 1 127 ? 0.368 4.625 22.607 1.00 23.15 104 ASN A N 1
ATOM 817 C CA . ASN A 1 127 ? 1.464 4.978 23.512 1.00 21.75 104 ASN A CA 1
ATOM 818 C C . ASN A 1 127 ? 1.093 6.145 24.399 1.00 22.05 104 ASN A C 1
ATOM 819 O O . ASN A 1 127 ? 1.975 6.845 24.933 1.00 20.65 104 ASN A O 1
ATOM 824 N N . ILE A 1 128 ? -0.214 6.335 24.583 1.00 21.50 105 ILE A N 1
ATOM 825 C CA . ILE A 1 128 ? -0.734 7.491 25.322 1.00 21.42 105 ILE A CA 1
ATOM 826 C C . ILE A 1 128 ? -0.174 7.642 26.766 1.00 21.80 105 ILE A C 1
ATOM 827 O O . ILE A 1 128 ? -0.023 8.781 27.264 1.00 21.95 105 ILE A O 1
ATOM 832 N N . ASP A 1 129 ? 0.148 6.512 27.411 1.00 21.19 106 ASP A N 1
ATOM 833 C CA . ASP A 1 129 ? 0.710 6.515 28.773 1.00 22.13 106 ASP A CA 1
ATOM 834 C C . ASP A 1 129 ? 2.146 7.022 28.792 1.00 20.99 106 ASP A C 1
ATOM 835 O O . ASP A 1 129 ? 2.679 7.281 29.857 1.00 22.75 106 ASP A O 1
ATOM 840 N N . LYS A 1 130 ? 2.778 7.119 27.632 1.00 20.21 107 LYS A N 1
ATOM 841 C CA . LYS A 1 130 ? 4.127 7.701 27.523 1.00 19.86 107 LYS A CA 1
ATOM 842 C C . LYS A 1 130 ? 4.111 9.195 27.155 1.00 19.10 107 LYS A C 1
ATOM 843 O O . LYS 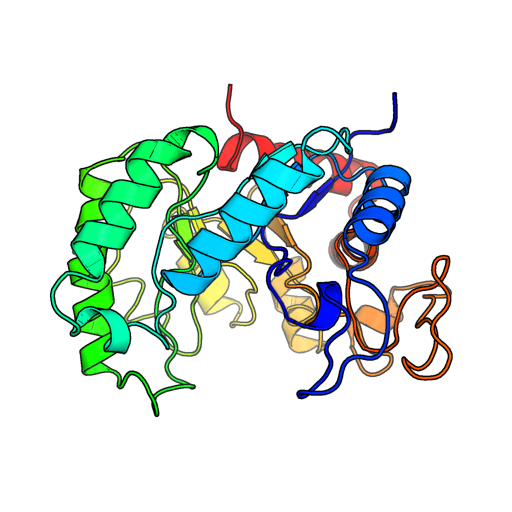A 1 130 ? 5.176 9.819 27.026 1.00 19.08 107 LYS A O 1
ATOM 849 N N . VAL A 1 131 ? 2.922 9.763 26.959 1.00 18.30 108 VAL A N 1
ATOM 850 C CA . VAL A 1 131 ? 2.790 11.129 26.422 1.00 17.06 108 VAL A CA 1
ATOM 851 C C . VAL A 1 131 ? 2.313 12.081 27.509 1.00 17.22 108 VAL A C 1
ATOM 852 O O . VAL A 1 131 ? 1.243 11.883 28.099 1.00 16.33 108 VAL A O 1
ATOM 856 N N . VAL A 1 132 ? 3.090 13.140 27.774 1.00 15.16 109 VAL A N 1
ATOM 857 C CA . VAL A 1 132 ? 2.750 14.031 28.874 1.00 15.13 109 VAL A CA 1
ATOM 858 C C . VAL A 1 132 ? 2.480 15.460 28.391 1.00 14.79 109 VAL A C 1
ATOM 859 O O . VAL A 1 132 ? 2.107 16.309 29.188 1.00 15.39 109 VAL A O 1
ATOM 863 N N . ALA A 1 133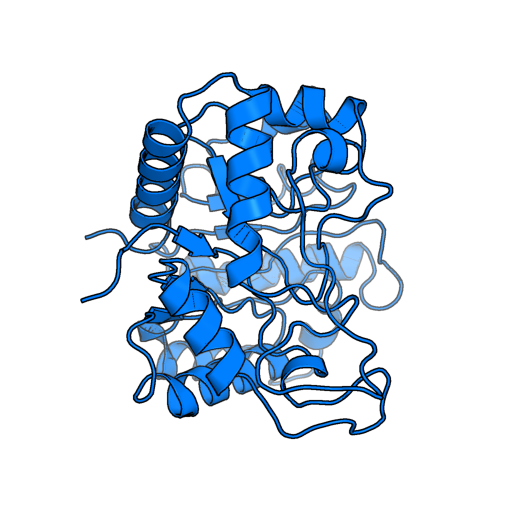 ? 2.645 15.707 27.099 1.00 15.03 110 ALA A N 1
ATOM 864 C CA . ALA A 1 133 ? 2.339 17.061 26.540 1.00 15.91 110 ALA A CA 1
ATOM 865 C C . ALA A 1 133 ? 1.998 17.013 25.079 1.00 15.24 110 ALA A C 1
ATOM 866 O O . ALA A 1 133 ? 2.437 16.123 24.356 1.00 15.70 110 ALA A O 1
ATOM 868 N N . ILE A 1 134 ? 1.205 17.992 24.643 1.00 15.14 111 ILE A N 1
ATOM 869 C CA . ILE A 1 134 ? 1.076 18.304 23.236 1.00 15.07 111 ILE A CA 1
ATOM 870 C C . ILE A 1 134 ? 2.203 19.278 22.876 1.00 14.84 111 ILE A C 1
ATOM 871 O O . ILE A 1 134 ? 2.273 20.401 23.386 1.00 14.18 111 ILE A O 1
ATOM 876 N N . GLY A 1 135 ? 3.104 18.812 22.016 1.00 13.64 112 GLY A N 1
ATOM 877 C CA . GLY A 1 135 ? 4.281 19.571 21.654 1.00 14.14 112 GLY A CA 1
ATOM 878 C C . GLY A 1 135 ? 5.262 18.640 20.976 1.00 14.14 112 GLY A C 1
ATOM 879 O O . GLY A 1 135 ? 4.996 17.423 20.899 1.00 13.37 112 GLY A O 1
ATOM 880 N N . GLU A 1 136 ? 6.394 19.167 20.467 1.00 14.54 113 GLU A N 1
ATOM 881 C CA . GLU A 1 136 ? 6.707 20.605 20.463 1.00 14.95 113 GLU A CA 1
ATOM 882 C C . GLU A 1 136 ? 5.926 21.249 19.324 1.00 14.67 113 GLU A C 1
ATOM 883 O O . GLU A 1 136 ? 6.110 20.877 18.158 1.00 15.14 113 GLU A O 1
ATOM 889 N N . ILE A 1 137 ? 5.023 22.167 19.658 1.00 13.89 114 ILE A N 1
ATOM 890 C CA . ILE A 1 137 ? 4.206 22.819 18.631 1.00 14.56 114 ILE A CA 1
ATOM 891 C C . ILE A 1 137 ? 4.324 24.329 18.737 1.00 14.57 114 ILE A C 1
ATOM 892 O O . ILE A 1 137 ? 4.677 24.872 19.807 1.00 14.57 114 ILE A O 1
ATOM 897 N N . GLY A 1 138 ? 4.018 25.019 17.648 1.00 15.78 115 GLY A N 1
ATOM 898 C CA . GLY A 1 138 ? 4.135 26.476 17.678 1.00 16.35 115 GLY A CA 1
ATOM 899 C C . GLY A 1 138 ? 4.393 27.088 16.323 1.00 17.34 115 GLY A C 1
ATOM 900 O O . GLY A 1 138 ? 3.875 26.624 15.309 1.00 17.55 115 GLY A O 1
ATOM 901 N N . LEU A 1 139 ? 5.191 28.153 16.321 1.00 18.22 116 LEU A N 1
ATOM 902 C CA . LEU A 1 139 ? 5.506 28.889 15.100 1.00 19.17 116 LEU A CA 1
ATOM 903 C C . LEU A 1 139 ? 6.948 29.333 15.164 1.00 19.91 116 LEU A C 1
ATOM 904 O O . LEU A 1 139 ? 7.435 29.734 16.239 1.00 20.63 116 LEU A O 1
ATOM 909 N N . ASP A 1 140 ? 7.644 29.247 14.033 1.00 20.86 117 ASP A N 1
ATOM 910 C CA . ASP A 1 140 ? 9.043 29.708 13.961 1.00 21.58 117 ASP A CA 1
ATOM 911 C C . ASP A 1 140 ? 9.277 30.579 12.720 1.00 21.31 117 ASP A C 1
ATOM 912 O O . ASP A 1 140 ? 9.424 30.083 11.593 1.00 21.02 117 ASP A O 1
ATOM 917 N N . TYR A 1 141 ? 9.340 31.879 12.930 1.00 21.64 118 TYR A N 1
ATOM 918 C CA . TYR A 1 141 ? 9.406 32.784 11.798 1.00 22.05 118 TYR A CA 1
ATOM 919 C C . TYR A 1 141 ? 10.838 33.116 11.363 1.00 22.92 118 TYR A C 1
ATOM 920 O O . TYR A 1 141 ? 11.028 33.970 10.493 1.00 22.41 118 TYR A O 1
ATOM 929 N N . GLU A 1 142 ? 11.826 32.452 11.961 1.00 23.55 119 GLU A N 1
ATOM 930 C CA . GLU A 1 142 ? 13.195 32.466 11.443 1.00 25.74 119 GLU A CA 1
ATOM 931 C C . GLU A 1 142 ? 13.500 31.256 10.553 1.00 25.80 119 GLU A C 1
ATOM 932 O O . GLU A 1 142 ? 14.540 31.226 9.899 1.00 26.76 119 GLU A O 1
ATOM 938 N N . ARG A 1 143 ? 12.623 30.257 10.523 1.00 24.74 120 ARG A N 1
ATOM 939 C CA . ARG A 1 143 ? 12.912 29.059 9.739 1.00 24.86 120 ARG A CA 1
ATOM 940 C C . ARG A 1 143 ? 11.716 28.762 8.841 1.00 25.27 120 ARG A C 1
ATOM 941 O O . ARG A 1 143 ? 10.794 28.022 9.211 1.00 24.86 120 ARG A O 1
ATOM 943 N N . LEU A 1 144 ? 11.736 29.376 7.663 1.00 24.56 121 LEU A N 1
ATOM 944 C CA . LEU A 1 144 ? 10.585 29.364 6.784 1.00 25.67 121 LEU A CA 1
ATOM 945 C C . LEU A 1 144 ? 10.829 28.633 5.468 1.00 26.45 121 LEU A C 1
ATOM 946 O O . LEU A 1 144 ? 9.984 28.671 4.590 1.00 27.10 121 LEU A O 1
ATOM 951 N N A GLN A 1 145 ? 11.960 27.947 5.364 0.50 27.23 122 GLN A N 1
ATOM 952 N N B GLN A 1 145 ? 11.985 27.989 5.346 0.50 27.29 122 GLN A N 1
ATOM 953 C CA A GLN A 1 145 ? 12.394 27.344 4.095 0.50 27.97 122 GLN A CA 1
ATOM 954 C CA B GLN A 1 145 ? 12.406 27.316 4.105 0.50 28.09 122 GLN A CA 1
ATOM 955 C C A GLN A 1 145 ? 11.834 25.944 3.798 0.50 28.42 122 GLN A C 1
ATOM 956 C C B GLN A 1 145 ? 11.574 26.055 3.820 0.50 28.42 122 GLN A C 1
ATOM 957 O O A GLN A 1 145 ? 11.774 25.540 2.637 0.50 28.23 122 GLN A O 1
ATOM 958 O O B GLN A 1 145 ? 11.063 25.858 2.712 0.50 27.90 122 GLN A O 1
ATOM 969 N N . PHE A 1 146 ? 11.423 25.213 4.837 1.00 28.65 123 PHE A N 1
ATOM 970 C CA . PHE A 1 146 ? 10.774 23.916 4.651 1.00 28.73 123 PHE A CA 1
ATOM 971 C C . PHE A 1 146 ? 9.280 24.001 4.866 1.00 27.50 123 PHE A C 1
ATOM 972 O O . PHE A 1 146 ? 8.501 23.425 4.095 1.00 27.59 123 PHE A O 1
ATOM 980 N N . SER A 1 147 ? 8.877 24.719 5.909 1.00 25.56 124 SER A N 1
ATOM 981 C CA . SER A 1 147 ? 7.487 25.039 6.136 1.00 24.28 124 SER A CA 1
ATOM 982 C C . SER A 1 147 ? 7.356 26.562 6.191 1.00 23.85 124 SER A C 1
ATOM 983 O O . SER A 1 147 ? 7.799 27.206 7.153 1.00 22.92 124 SER A O 1
ATOM 986 N N . ASP A 1 148 ? 6.759 27.138 5.156 1.00 23.89 125 ASP A N 1
ATOM 987 C CA . ASP A 1 148 ? 6.591 28.595 5.104 1.00 24.31 125 ASP A CA 1
ATOM 988 C C . ASP A 1 148 ? 5.532 29.051 6.097 1.00 24.16 125 ASP A C 1
ATOM 989 O O . ASP A 1 148 ? 4.853 28.215 6.717 1.00 21.97 125 ASP A O 1
ATOM 994 N N . LYS A 1 149 ? 5.382 30.368 6.253 1.00 23.87 126 LYS A N 1
ATOM 995 C CA . LYS A 1 149 ? 4.480 30.910 7.268 1.00 25.02 126 LYS A CA 1
ATOM 996 C C . LYS A 1 149 ? 3.049 30.343 7.160 1.00 24.94 126 LYS A C 1
ATOM 997 O O . LYS A 1 149 ? 2.460 29.918 8.165 1.00 24.71 126 LYS A O 1
ATOM 1003 N N . GLU A 1 150 ? 2.496 30.348 5.953 1.00 24.89 127 GLU A N 1
ATOM 1004 C CA . GLU A 1 150 ? 1.161 29.775 5.723 1.00 25.96 127 GLU A CA 1
ATOM 1005 C C . GLU A 1 150 ? 1.076 28.290 6.102 1.00 25.29 127 GLU A C 1
ATOM 1006 O O . GLU A 1 150 ? 0.081 27.850 6.681 1.00 26.90 127 GLU A O 1
ATOM 1012 N N . THR A 1 151 ? 2.092 27.516 5.761 1.00 24.07 128 THR A N 1
ATOM 1013 C CA . THR A 1 151 ? 2.097 26.091 6.117 1.00 24.45 128 THR A CA 1
ATOM 1014 C C . THR A 1 151 ? 2.130 25.900 7.651 1.00 23.22 128 THR A C 1
ATOM 1015 O O . THR A 1 151 ? 1.404 25.043 8.209 1.00 22.28 128 THR A O 1
ATOM 1019 N N . GLN A 1 152 ? 2.972 26.688 8.321 1.00 22.11 129 GLN A N 1
ATOM 1020 C CA . GLN A 1 152 ? 3.016 26.706 9.796 1.00 21.97 129 GLN A CA 1
ATOM 1021 C C . GLN A 1 152 ? 1.678 27.045 10.439 1.00 22.16 129 GLN A C 1
ATOM 1022 O O . GLN A 1 152 ? 1.269 26.378 11.392 1.00 20.63 129 GLN A O 1
ATOM 1028 N N . LEU A 1 153 ? 0.997 28.067 9.910 1.00 22.46 130 LEU A N 1
ATOM 1029 C CA . LEU A 1 153 ? -0.269 28.509 10.490 1.00 24.37 130 LEU A CA 1
ATOM 1030 C C . LEU A 1 153 ? -1.308 27.429 10.293 1.00 24.85 130 LEU A C 1
ATOM 1031 O O . LEU A 1 153 ? -2.059 27.086 11.213 1.00 25.57 130 LEU A O 1
ATOM 1036 N N . SER A 1 154 ? -1.318 26.871 9.092 1.00 25.57 131 SER A N 1
ATOM 1037 C CA . SER A 1 154 ? -2.267 25.831 8.718 1.00 26.23 131 SER A CA 1
ATOM 1038 C C . SER A 1 154 ? -2.061 24.569 9.574 1.00 24.87 131 SER A C 1
ATOM 1039 O O . SER A 1 154 ? -3.017 24.002 10.107 1.00 24.95 131 SER A O 1
ATOM 1042 N N . GLY A 1 155 ? -0.809 24.143 9.676 1.00 23.83 132 GLY A N 1
ATOM 1043 C CA . GLY A 1 155 ? -0.410 22.990 10.470 1.00 23.10 132 GLY A CA 1
ATOM 1044 C C . GLY A 1 155 ? -0.798 23.116 11.930 1.00 22.50 132 GLY A C 1
ATOM 1045 O O . GLY A 1 155 ? -1.258 22.143 12.525 1.00 23.18 132 GLY A O 1
ATOM 1046 N N . TYR A 1 156 ? -0.644 24.316 12.497 1.00 21.47 133 TYR A N 1
ATOM 1047 C CA . TYR A 1 156 ? -0.973 24.585 13.896 1.00 21.16 133 TYR A CA 1
ATOM 1048 C C . TYR A 1 156 ? -2.475 24.390 14.114 1.00 21.37 133 TYR A C 1
ATOM 1049 O O . TYR A 1 156 ? -2.912 23.783 15.088 1.00 19.84 133 TYR A O 1
ATOM 1058 N N . ARG A 1 157 ? -3.265 24.909 13.186 1.00 21.89 134 ARG A N 1
ATOM 1059 C CA . ARG A 1 157 ? -4.696 24.650 13.201 1.00 22.78 134 ARG A CA 1
ATOM 1060 C C . ARG A 1 157 ? -5.076 23.179 13.098 1.00 23.18 134 ARG A C 1
ATOM 1061 O O . ARG A 1 157 ? -5.942 22.730 13.856 1.00 24.17 134 ARG A O 1
ATOM 1069 N N . THR A 1 158 ? -4.434 22.446 12.187 1.00 23.20 135 THR A N 1
ATOM 1070 C CA . THR A 1 158 ? -4.670 21.001 11.994 1.00 23.72 135 THR A CA 1
ATOM 1071 C C . THR A 1 158 ? -4.326 20.244 13.281 1.00 23.16 135 THR A C 1
ATOM 1072 O O . THR A 1 158 ? -5.037 19.308 13.697 1.00 22.97 135 THR A O 1
ATOM 1076 N N . LEU A 1 159 ? -3.246 20.674 13.927 1.00 21.56 136 LEU A N 1
ATOM 1077 C CA . LEU A 1 159 ? -2.792 20.032 15.163 1.00 20.67 136 LEU A CA 1
ATOM 1078 C C . LEU A 1 159 ? -3.755 20.205 16.365 1.00 20.04 136 LEU A C 1
ATOM 1079 O O . LEU A 1 159 ? -3.549 19.602 17.415 1.00 19.38 136 LEU A O 1
ATOM 1084 N N . SER A 1 160 ? -4.776 21.038 16.237 1.00 20.11 137 SER A N 1
ATOM 1085 C CA . SER A 1 160 ? -5.726 21.256 17.361 1.00 21.01 137 SER A CA 1
ATOM 1086 C C . SER A 1 160 ? -6.578 20.027 17.676 1.00 21.10 137 SER A C 1
ATOM 1087 O O . SER A 1 160 ? -7.252 19.975 18.706 1.00 20.76 137 SER A O 1
ATOM 1090 N N . ILE A 1 161 ? -6.553 19.064 16.763 1.00 21.25 138 ILE A N 1
ATOM 1091 C CA . ILE A 1 161 ? -7.188 17.775 16.962 1.00 22.02 138 ILE A CA 1
ATOM 1092 C C . ILE A 1 161 ? -6.605 17.085 18.224 1.00 21.22 138 ILE A C 1
ATOM 1093 O O . ILE A 1 161 ? -7.323 16.381 18.939 1.00 21.04 138 ILE A O 1
ATOM 1098 N N . LEU A 1 162 ? -5.304 17.300 18.492 1.00 20.64 139 LEU A N 1
ATOM 1099 C CA . LEU A 1 162 ? -4.646 16.709 19.658 1.00 20.65 139 LEU A CA 1
ATOM 1100 C C . LEU A 1 162 ? -5.283 17.207 20.921 1.00 20.04 139 LEU A C 1
ATOM 1101 O O . LEU A 1 162 ? -5.626 16.423 21.793 1.00 21.31 139 LEU A O 1
ATOM 1106 N N . HIS A 1 163 ? -5.466 18.513 21.019 1.00 19.92 140 HIS A N 1
ATOM 1107 C CA . HIS A 1 163 ? -6.131 19.083 22.199 1.00 20.57 140 HIS A CA 1
ATOM 1108 C C . HIS A 1 163 ? -7.603 18.650 22.286 1.00 21.13 140 HIS A C 1
ATOM 1109 O O . HIS A 1 163 ? -8.165 18.562 23.378 1.00 21.06 140 HIS A O 1
ATOM 1116 N N . GLN A 1 164 ? -8.212 18.411 21.126 1.00 21.82 141 GLN A N 1
ATOM 1117 C CA . GLN A 1 164 ? -9.618 18.009 21.065 1.00 23.18 141 GLN A CA 1
ATOM 1118 C C . GLN A 1 164 ? -9.784 16.585 21.615 1.00 23.50 141 GLN A C 1
ATOM 1119 O O . GLN A 1 164 ? -10.733 16.295 22.379 1.00 24.06 141 GLN A O 1
ATOM 1121 N N . LYS A 1 165 ? -8.844 15.716 21.249 1.00 23.56 142 LYS A N 1
ATOM 1122 C CA . LYS A 1 165 ? -8.835 14.316 21.675 1.00 23.58 142 LYS A CA 1
ATOM 1123 C C . LYS A 1 165 ? -8.353 14.132 23.118 1.00 23.46 142 LYS A C 1
ATOM 1124 O O . LYS A 1 165 ? -8.805 13.211 23.817 1.00 22.39 142 LYS A O 1
ATOM 1130 N N . TYR A 1 166 ? -7.427 14.998 23.551 1.00 21.76 143 TYR A N 1
ATOM 1131 C CA . TYR A 1 166 ? -6.788 14.894 24.854 1.00 22.40 143 TYR A CA 1
ATOM 1132 C C . TYR A 1 166 ? -6.774 16.239 25.606 1.00 22.66 143 TYR A C 1
ATOM 1133 O O . TYR A 1 166 ? -5.691 16.824 25.818 1.00 23.10 143 TYR A O 1
ATOM 1142 N N . PRO A 1 167 ? -7.960 16.733 26.018 1.00 22.56 144 PRO A N 1
ATOM 1143 C CA . PRO A 1 167 ? -8.098 18.093 26.543 1.00 22.38 144 PRO A CA 1
ATOM 1144 C C . PRO A 1 167 ? -7.388 18.347 27.871 1.00 21.86 144 PRO A C 1
ATOM 1145 O O . PRO A 1 167 ? -7.178 19.497 28.224 1.00 21.77 144 PRO A O 1
ATOM 1149 N N . TYR A 1 168 ? -7.016 17.278 28.566 1.00 21.18 145 TYR A N 1
ATOM 1150 C CA . TYR A 1 168 ? -6.224 17.315 29.799 1.00 21.00 145 TYR A CA 1
ATOM 1151 C C . TYR A 1 168 ? -4.696 17.517 29.627 1.00 19.49 145 TYR A C 1
ATOM 1152 O O . TYR A 1 168 ? -4.015 17.870 30.580 1.00 19.89 145 TYR A O 1
ATOM 1161 N N . LEU A 1 169 ? -4.161 17.233 28.447 1.00 19.00 146 LEU A N 1
ATOM 1162 C CA . LEU A 1 169 ? -2.718 17.363 28.192 1.00 17.67 146 LEU A CA 1
ATOM 1163 C C . LEU A 1 169 ? -2.274 18.829 28.170 1.00 17.35 146 LEU A C 1
ATOM 1164 O O . LEU A 1 169 ? -2.847 19.631 27.435 1.00 17.81 146 LEU A O 1
ATOM 1169 N N . PRO A 1 170 ? -1.261 19.182 28.979 1.00 16.34 147 PRO A N 1
ATOM 1170 C CA . PRO A 1 170 ? -0.716 20.541 28.927 1.00 15.26 147 PRO A CA 1
ATOM 1171 C C . PRO A 1 170 ? 0.132 20.728 27.649 1.00 14.75 147 PRO A C 1
ATOM 1172 O O . PRO A 1 170 ? 0.411 19.745 26.924 1.00 14.57 147 PRO A O 1
ATOM 1176 N N . PHE A 1 171 ? 0.515 21.969 27.361 1.00 14.13 148 PHE A N 1
ATOM 1177 C CA . PHE A 1 171 ? 1.241 22.305 26.139 1.00 13.96 148 PHE A CA 1
ATOM 1178 C C . PHE A 1 171 ? 2.750 22.492 26.344 1.00 13.83 148 PHE A C 1
ATOM 1179 O O . PHE A 1 171 ? 3.190 22.925 27.407 1.00 13.53 148 PHE A O 1
ATOM 1187 N N . PHE A 1 172 ? 3.520 22.173 25.310 1.00 13.54 149 PHE A N 1
ATOM 1188 C CA . PHE A 1 172 ? 4.957 22.485 25.253 1.00 14.04 149 PHE A CA 1
ATOM 1189 C C . PHE A 1 172 ? 5.163 23.286 23.940 1.00 15.18 149 PHE A C 1
ATOM 1190 O O . PHE A 1 172 ? 5.198 22.713 22.850 1.00 15.54 149 PHE A O 1
ATOM 1198 N N . PHE A 1 173 ? 5.234 24.621 24.046 1.00 15.22 150 PHE A N 1
ATOM 1199 C CA . PHE A 1 173 ? 5.161 25.513 22.893 1.00 15.17 150 PHE A CA 1
ATOM 1200 C C . PHE A 1 173 ? 6.538 25.980 22.421 1.00 16.52 150 PHE A C 1
ATOM 1201 O O . PHE A 1 173 ? 7.422 26.286 23.258 1.00 15.61 150 PHE A O 1
ATOM 1209 N N . HIS A 1 174 ? 6.676 26.083 21.099 1.00 17.25 151 HIS A N 1
ATOM 1210 C CA . HIS A 1 174 ? 7.856 26.674 20.461 1.00 18.49 151 HIS A CA 1
ATOM 1211 C C . HIS A 1 174 ? 7.431 28.025 19.895 1.00 19.21 151 HIS A C 1
ATOM 1212 O O . HIS A 1 174 ? 6.386 28.138 19.249 1.00 18.74 151 HIS A O 1
ATOM 1219 N N . CYS A 1 175 ? 8.227 29.051 20.175 1.00 19.72 152 CYS A N 1
ATOM 1220 C CA . CYS A 1 175 ? 7.954 30.402 19.729 1.00 21.49 152 CYS A CA 1
ATOM 1221 C C . CYS A 1 175 ? 9.268 31.106 19.350 1.00 21.84 152 CYS A C 1
ATOM 1222 O O . CYS A 1 175 ? 10.142 31.273 20.206 1.00 22.18 152 CYS A O 1
ATOM 1225 N N . ARG A 1 176 ? 9.437 31.438 18.070 1.00 22.81 153 ARG A N 1
ATOM 1226 C CA . ARG A 1 176 ? 10.560 32.281 17.619 1.00 23.46 153 ARG A CA 1
ATOM 1227 C C . ARG A 1 176 ? 10.065 33.374 16.679 1.00 23.55 153 ARG A C 1
ATOM 1228 O O . ARG A 1 176 ? 9.583 33.079 15.574 1.00 22.77 153 ARG A O 1
ATOM 1236 N N . LYS A 1 177 ? 10.182 34.625 17.124 1.00 23.63 154 LYS A N 1
ATOM 1237 C CA . LYS A 1 177 ? 9.782 35.804 16.335 1.00 24.56 154 LYS A CA 1
ATOM 1238 C C . LYS A 1 177 ? 8.327 35.702 15.838 1.00 24.06 154 LYS A C 1
ATOM 1239 O O . LYS A 1 177 ? 7.975 36.149 14.732 1.00 23.15 154 LYS A O 1
ATOM 1245 N N . SER A 1 178 ? 7.486 35.100 16.674 1.00 23.51 155 SER A N 1
ATOM 1246 C CA . SER A 1 178 ? 6.144 34.718 16.247 1.00 23.04 155 SER A CA 1
ATOM 1247 C C . SER A 1 178 ? 5.100 34.836 17.340 1.00 23.32 155 SER A C 1
ATOM 1248 O O . SER A 1 178 ? 3.985 34.365 17.147 1.00 22.92 155 SER A O 1
ATOM 1251 N N . TRP A 1 179 ? 5.443 35.470 18.465 1.00 23.18 156 TRP A N 1
ATOM 1252 C CA . TRP A 1 179 ? 4.569 35.474 19.643 1.00 23.70 156 TRP A CA 1
ATOM 1253 C C . TRP A 1 179 ? 3.195 36.093 19.408 1.00 24.60 156 TRP A C 1
ATOM 1254 O O . TRP A 1 179 ? 2.173 35.520 19.843 1.00 23.95 156 TRP A O 1
ATOM 1265 N N . SER A 1 180 ? 3.153 37.230 18.720 1.00 24.93 157 SER A N 1
ATOM 1266 C CA . SER A 1 180 ? 1.856 37.854 18.458 1.00 26.72 157 SER A CA 1
ATOM 1267 C C . SER A 1 180 ? 0.928 36.942 17.646 1.00 25.87 157 SER A C 1
ATOM 1268 O O . SER A 1 180 ? -0.259 36.856 17.948 1.00 25.88 157 SER A O 1
ATOM 1271 N N . ASP A 1 181 ? 1.465 36.245 16.645 1.00 24.44 158 ASP A N 1
ATOM 1272 C CA . ASP A 1 181 ? 0.645 35.313 15.895 1.00 23.79 158 ASP A CA 1
ATOM 1273 C C . ASP A 1 181 ? 0.272 34.092 16.750 1.00 23.17 158 ASP A C 1
ATOM 1274 O O . ASP A 1 181 ? -0.845 33.596 16.685 1.00 22.30 158 ASP A O 1
ATOM 1279 N N . LEU A 1 182 ? 1.230 33.600 17.528 1.00 21.70 159 LEU A N 1
ATOM 1280 C CA . LEU A 1 182 ? 0.980 32.424 18.366 1.00 21.91 159 LEU A CA 1
ATOM 1281 C C . LEU A 1 182 ? -0.120 32.670 19.404 1.00 21.94 159 LEU A C 1
ATOM 1282 O O . LEU A 1 182 ? -1.003 31.830 19.595 1.00 22.31 159 LEU A O 1
ATOM 1287 N N A CYS A 1 183 ? -0.048 33.825 20.053 0.50 22.54 160 CYS A N 1
ATOM 1288 N N B CYS A 1 183 ? -0.081 33.816 20.077 0.50 23.04 160 CYS A N 1
ATOM 1289 C CA A CYS A 1 183 ? -1.033 34.246 21.036 0.50 23.12 160 CYS A CA 1
ATOM 1290 C CA B CYS A 1 183 ? -1.111 34.115 21.071 0.50 24.23 160 CYS A CA 1
ATOM 1291 C C A CYS A 1 183 ? -2.445 34.294 20.442 0.50 23.40 160 CYS A C 1
ATOM 1292 C C B CYS A 1 183 ? -2.494 34.272 20.438 0.50 23.97 160 CYS A C 1
ATOM 1293 O O A CYS A 1 183 ? -3.397 33.853 21.076 0.50 23.00 160 CYS A O 1
ATOM 1294 O O B CYS A 1 183 ? -3.485 33.882 21.047 0.50 23.61 160 CYS A O 1
ATOM 1299 N N . GLN A 1 184 ? -2.559 34.821 19.223 1.00 23.98 161 GLN A N 1
ATOM 1300 C CA . GLN A 1 184 ? -3.858 34.943 18.508 1.00 25.26 161 GLN A CA 1
ATOM 1301 C C . GLN A 1 184 ? -4.398 33.548 18.199 1.00 25.15 161 GLN A C 1
ATOM 1302 O O . GLN A 1 184 ? -5.575 33.265 18.444 1.00 25.31 161 GLN A O 1
ATOM 1308 N N . LEU A 1 185 ? -3.531 32.676 17.671 1.00 25.20 162 LEU A N 1
ATOM 1309 C CA . LEU A 1 185 ? -3.933 31.300 17.341 1.00 25.29 162 LEU A CA 1
ATOM 1310 C C . LEU A 1 185 ? -4.389 30.523 18.567 1.00 25.00 162 LEU A C 1
ATOM 1311 O O . LEU A 1 185 ? -5.389 29.806 18.495 1.00 24.62 162 LEU A O 1
ATOM 1316 N N . ASN A 1 186 ? -3.643 30.650 19.673 1.00 23.61 163 ASN A N 1
ATOM 1317 C CA . ASN A 1 186 ? -4.017 30.023 20.934 1.00 23.33 163 ASN A CA 1
ATOM 1318 C C . ASN A 1 186 ? -5.414 30.441 21.382 1.00 23.36 163 ASN A C 1
ATOM 1319 O O . ASN A 1 186 ? -6.198 29.612 21.846 1.00 23.34 163 ASN A O 1
ATOM 1324 N N . LYS A 1 187 ? -5.729 31.725 21.225 1.00 23.77 164 LYS A N 1
ATOM 1325 C CA . LYS A 1 187 ? -7.075 32.208 21.574 1.00 25.22 164 LYS A CA 1
ATOM 1326 C C . LYS A 1 187 ? -8.122 31.592 20.664 1.00 24.98 164 LYS A C 1
ATOM 1327 O O . LYS A 1 187 ? -9.148 31.097 21.126 1.00 24.88 164 LYS A O 1
ATOM 1333 N N . GLU A 1 188 ? -7.842 31.645 19.370 1.00 24.97 165 GLU A N 1
ATOM 1334 C CA A GLU A 1 188 ? -8.770 31.140 18.376 0.50 25.26 165 GLU A CA 1
ATOM 1335 C CA B GLU A 1 188 ? -8.716 31.115 18.314 0.50 24.61 165 GLU A CA 1
ATOM 1336 C C . GLU A 1 188 ? -9.050 29.642 18.543 1.00 25.21 165 GLU A C 1
ATOM 1337 O O . GLU A 1 188 ? -10.194 29.211 18.386 1.00 25.13 165 GLU A O 1
ATOM 1348 N N . LEU A 1 189 ? -8.031 28.864 18.908 1.00 23.69 166 LEU A N 1
ATOM 1349 C CA . LEU A 1 189 ? -8.198 27.417 19.072 1.00 22.85 166 LEU A CA 1
ATOM 1350 C C . LEU A 1 189 ? -8.698 26.993 20.453 1.00 22.18 166 LEU A C 1
ATOM 1351 O O . LEU A 1 189 ? -8.862 25.807 20.717 1.00 22.58 166 LEU A O 1
ATOM 1356 N N . GLY A 1 190 ? -8.939 27.960 21.331 1.00 21.57 167 GLY A N 1
ATOM 1357 C CA . GLY A 1 190 ? -9.440 27.690 22.668 1.00 21.75 167 GLY A CA 1
ATOM 1358 C C . GLY A 1 190 ? -8.432 27.138 23.671 1.00 22.15 167 GLY A C 1
ATOM 1359 O O . GLY A 1 190 ? -8.836 26.481 24.636 1.00 22.26 167 GLY A O 1
ATOM 1360 N N . TYR A 1 191 ? -7.133 27.396 23.446 1.00 21.48 168 TYR A N 1
ATOM 1361 C CA . TYR A 1 191 ? -6.067 26.920 24.353 1.00 21.99 168 TYR A CA 1
ATOM 1362 C C . TYR A 1 191 ? -5.968 27.746 25.629 1.00 23.00 168 TYR A C 1
ATOM 1363 O O . TYR A 1 191 ? -5.589 27.237 26.679 1.00 22.79 168 TYR A O 1
ATOM 1372 N N . ASN A 1 192 ? -6.319 29.028 25.523 1.00 23.28 169 ASN A N 1
ATOM 1373 C CA . ASN A 1 192 ? -6.259 29.916 26.672 1.00 23.68 169 ASN A CA 1
ATOM 1374 C C . ASN A 1 192 ? -7.075 29.383 27.843 1.00 23.34 169 ASN A C 1
ATOM 1375 O O . ASN A 1 192 ? -8.231 28.973 27.676 1.00 22.79 169 ASN A O 1
ATOM 1380 N N . GLY A 1 193 ? -6.439 29.354 29.015 1.00 22.49 170 GLY A N 1
ATOM 1381 C CA . GLY A 1 193 ? -7.055 28.833 30.225 1.00 22.67 170 GLY A CA 1
ATOM 1382 C C . GLY A 1 193 ? -6.578 27.411 30.504 1.00 22.73 170 GLY A C 1
ATOM 1383 O O . GLY A 1 193 ? -6.812 26.889 31.597 1.00 23.08 170 GLY A O 1
ATOM 1384 N N . CYS A 1 194 ? -5.913 26.806 29.517 1.00 21.30 171 CYS A N 1
ATOM 1385 C CA . CYS A 1 194 ? -5.177 25.533 29.694 1.00 20.83 171 CYS A CA 1
ATOM 1386 C C . CYS A 1 194 ? -3.765 25.745 30.284 1.00 19.88 171 CYS A C 1
ATOM 1387 O O . CYS A 1 194 ? -3.272 26.876 30.344 1.00 20.22 171 CYS A O 1
ATOM 1390 N N . LYS A 1 195 ? -3.117 24.653 30.690 1.00 18.51 172 LYS A N 1
ATOM 1391 C CA . LYS A 1 195 ? -1.762 24.727 31.220 1.00 17.64 172 LYS A CA 1
ATOM 1392 C C . LYS A 1 195 ? -0.733 24.543 30.111 1.00 16.83 172 LYS A C 1
ATOM 1393 O O . LYS A 1 195 ? -0.936 23.768 29.162 1.00 16.91 172 LYS A O 1
ATOM 1399 N N . GLY A 1 196 ? 0.402 25.224 30.222 1.00 15.01 173 GLY A N 1
ATOM 1400 C CA . GLY A 1 196 ? 1.409 25.061 29.182 1.00 14.74 173 GLY A CA 1
ATOM 1401 C C . GLY A 1 196 ? 2.628 25.919 29.445 1.00 15.25 173 GLY A C 1
ATOM 1402 O O . GLY A 1 196 ? 2.615 26.807 30.316 1.00 13.69 173 GLY A O 1
ATOM 1403 N N . VAL A 1 197 ? 3.698 25.594 28.732 1.00 14.75 174 VAL A N 1
ATOM 1404 C CA . VAL A 1 197 ? 4.960 26.280 28.908 1.00 14.35 174 VAL A CA 1
ATOM 1405 C C . VAL A 1 197 ? 5.469 26.748 27.553 1.00 13.69 174 VAL A C 1
ATOM 1406 O O . VAL A 1 197 ? 5.494 25.980 26.603 1.00 13.57 174 VAL A O 1
ATOM 1410 N N . VAL A 1 198 ? 5.919 27.998 27.484 1.00 14.22 175 VAL A N 1
ATOM 1411 C CA . VAL A 1 198 ? 6.634 28.476 26.317 1.00 15.24 175 VAL A CA 1
ATOM 1412 C C . VAL A 1 198 ? 8.088 28.231 26.596 1.00 16.19 175 VAL A C 1
ATOM 1413 O O . VAL A 1 198 ? 8.700 28.869 27.470 1.00 15.76 175 VAL A O 1
ATOM 1417 N N . HIS A 1 199 ? 8.627 27.266 25.875 1.00 16.98 176 HIS A N 1
ATOM 1418 C CA . HIS A 1 199 ? 9.909 26.729 26.227 1.00 18.43 176 HIS A CA 1
ATOM 1419 C C . HIS A 1 199 ? 11.063 27.413 25.475 1.00 18.74 176 HIS A C 1
ATOM 1420 O O . HIS A 1 199 ? 10.853 28.177 24.509 1.00 18.63 176 HIS A O 1
ATOM 1427 N N . CYS A 1 200 ? 12.273 27.131 25.956 1.00 19.74 177 CYS A N 1
ATOM 1428 C CA . CYS A 1 200 ? 13.502 27.707 25.416 1.00 21.00 177 CYS A CA 1
ATOM 1429 C C . CYS A 1 200 ? 13.342 29.218 25.162 1.00 20.12 177 CYS A C 1
ATOM 1430 O O . CYS A 1 200 ? 13.657 29.730 24.103 1.00 21.73 177 CYS A O 1
ATOM 1433 N N . PHE A 1 201 ? 12.847 29.929 26.162 1.00 19.79 178 PHE A N 1
ATOM 1434 C CA . PHE A 1 201 ? 12.416 31.281 25.960 1.00 19.40 178 PHE A CA 1
ATOM 1435 C C . PHE A 1 201 ? 13.611 32.196 25.778 1.00 19.67 178 PHE A C 1
ATOM 1436 O O . PHE A 1 201 ? 14.553 32.133 26.556 1.00 18.67 178 PHE A O 1
ATOM 1444 N N . ASP A 1 202 ? 13.566 33.032 24.744 1.00 20.25 179 ASP A N 1
ATOM 1445 C CA . ASP A 1 202 ? 14.599 34.075 24.595 1.00 21.74 179 ASP A CA 1
ATOM 1446 C C . ASP A 1 202 ? 14.083 35.436 24.073 1.00 21.75 179 ASP A C 1
ATOM 1447 O O . ASP A 1 202 ? 14.795 36.160 23.374 1.00 21.66 179 ASP A O 1
ATOM 1452 N N . GLY A 1 203 ? 12.850 35.772 24.428 1.00 21.45 180 GLY A N 1
ATOM 1453 C CA . GLY A 1 203 ? 12.235 37.030 24.024 1.00 21.65 180 GLY A CA 1
ATOM 1454 C C . GLY A 1 203 ? 12.539 38.210 24.947 1.00 22.30 180 GLY A C 1
ATOM 1455 O O . GLY A 1 203 ? 13.440 38.156 25.791 1.00 21.60 180 GLY A O 1
ATOM 1456 N N . THR A 1 204 ? 11.756 39.277 24.796 1.00 22.78 181 THR A N 1
ATOM 1457 C CA . THR A 1 204 ? 11.881 40.506 25.598 1.00 22.76 181 THR A CA 1
ATOM 1458 C C . THR A 1 204 ? 11.113 40.414 26.896 1.00 23.21 181 THR A C 1
ATOM 1459 O O . THR A 1 204 ? 10.296 39.488 27.060 1.00 22.15 181 THR A O 1
ATOM 1463 N N . GLU A 1 205 ? 11.360 41.372 27.818 1.00 23.24 182 GLU A N 1
ATOM 1464 C CA . GLU A 1 205 ? 10.542 41.546 29.027 1.00 23.93 182 GLU A CA 1
ATOM 1465 C C . GLU A 1 205 ? 9.068 41.683 28.678 1.00 23.75 182 GLU A C 1
ATOM 1466 O O . GLU A 1 205 ? 8.231 41.065 29.319 1.00 24.38 182 GLU A O 1
ATOM 1468 N N . GLU A 1 206 ? 8.748 42.482 27.653 1.00 23.74 183 GLU A N 1
ATOM 1469 C CA . GLU A 1 206 ? 7.347 42.685 27.264 1.00 22.91 183 GLU A CA 1
ATOM 1470 C C . GLU A 1 206 ? 6.703 41.372 26.757 1.00 22.20 183 GLU A C 1
ATOM 1471 O O . GLU A 1 206 ? 5.550 41.093 27.048 1.00 22.50 183 GLU A O 1
ATOM 1473 N N . GLU A 1 207 ? 7.449 40.582 26.006 1.00 20.70 184 GLU A N 1
ATOM 1474 C CA . GLU A 1 207 ? 6.953 39.272 25.567 1.00 20.68 184 GLU A CA 1
ATOM 1475 C C . GLU A 1 207 ? 6.760 38.332 26.763 1.00 19.78 184 GLU A C 1
ATOM 1476 O O . GLU A 1 207 ? 5.703 37.678 26.898 1.00 18.23 184 GLU A O 1
ATOM 1482 N N . MET A 1 208 ? 7.751 38.310 27.658 1.00 19.23 185 MET A N 1
ATOM 1483 C CA . MET A 1 208 ? 7.650 37.509 28.888 1.00 20.48 185 MET A CA 1
ATOM 1484 C C . MET A 1 208 ? 6.390 37.848 29.667 1.00 20.33 185 MET A C 1
ATOM 1485 O O . MET A 1 208 ? 5.617 36.958 30.042 1.00 20.17 185 MET A O 1
ATOM 1490 N N . ASN A 1 209 ? 6.163 39.141 29.890 1.00 20.82 186 ASN A N 1
ATOM 1491 C CA . ASN A 1 209 ? 4.942 39.552 30.580 1.00 22.16 186 ASN A CA 1
ATOM 1492 C C . ASN A 1 209 ? 3.673 39.203 29.825 1.00 21.53 186 ASN A C 1
ATOM 1493 O O . ASN A 1 209 ? 2.712 38.802 30.448 1.00 21.82 186 ASN A O 1
ATOM 1498 N N . GLN A 1 210 ? 3.657 39.330 28.498 1.00 21.42 187 GLN A N 1
ATOM 1499 C CA . GLN A 1 210 ? 2.436 38.938 27.753 1.00 22.28 187 GLN A CA 1
ATOM 1500 C C . GLN A 1 210 ? 2.149 37.451 27.832 1.00 21.40 187 GLN A C 1
ATOM 1501 O O . GLN A 1 210 ? 1.000 37.057 27.947 1.00 21.83 187 GLN A O 1
ATOM 1507 N N . ILE A 1 211 ? 3.195 36.637 27.726 1.00 20.01 188 ILE A N 1
ATOM 1508 C CA . ILE A 1 211 ? 3.113 35.186 27.923 1.00 19.48 188 ILE A CA 1
ATOM 1509 C C . ILE A 1 211 ? 2.496 34.784 29.291 1.00 19.46 188 ILE A C 1
ATOM 1510 O O . ILE A 1 211 ? 1.535 34.013 29.353 1.00 19.17 188 ILE A O 1
ATOM 1515 N N . LEU A 1 212 ? 3.023 35.345 30.372 1.00 20.37 189 LEU A N 1
ATOM 1516 C CA . LEU A 1 212 ? 2.511 35.099 31.716 1.00 21.76 189 LEU A CA 1
ATOM 1517 C C . LEU A 1 212 ? 1.099 35.611 31.878 1.00 23.32 189 LEU A C 1
ATOM 1518 O O . LEU A 1 212 ? 0.264 34.959 32.534 1.00 23.59 189 LEU A O 1
ATOM 1523 N N A ASN A 1 213 ? 0.835 36.786 31.307 0.50 23.78 190 ASN A N 1
ATOM 1524 N N B ASN A 1 213 ? 0.815 36.788 31.322 0.50 23.83 190 ASN A N 1
ATOM 1525 C CA A ASN A 1 213 ? -0.514 37.357 31.272 0.50 24.76 190 ASN A CA 1
ATOM 1526 C CA B ASN A 1 213 ? -0.555 37.297 31.375 0.50 24.79 190 ASN A CA 1
ATOM 1527 C C A ASN A 1 213 ? -1.551 36.455 30.588 0.50 24.61 190 ASN A C 1
ATOM 1528 C C B ASN A 1 213 ? -1.556 36.371 30.664 0.50 24.63 190 ASN A C 1
ATOM 1529 O O A ASN A 1 213 ? -2.743 36.516 30.904 0.50 25.41 190 ASN A O 1
ATOM 1530 O O B ASN A 1 213 ? -2.732 36.327 31.042 0.50 25.32 190 ASN A O 1
ATOM 1539 N N . GLU A 1 214 ? -1.094 35.617 29.661 1.00 24.14 191 GLU A N 1
ATOM 1540 C CA . GLU A 1 214 ? -1.975 34.653 28.978 1.00 23.92 191 GLU A CA 1
ATOM 1541 C C . GLU A 1 214 ? -2.113 33.315 29.724 1.00 22.63 191 GLU A C 1
ATOM 1542 O O . GLU A 1 214 ? -2.688 32.376 29.165 1.00 22.43 191 GLU A O 1
ATOM 1548 N N . GLY A 1 215 ? -1.577 33.226 30.947 1.00 21.40 192 GLY A N 1
ATOM 1549 C CA . GLY A 1 215 ? -1.716 32.025 31.798 1.00 20.28 192 GLY A CA 1
ATOM 1550 C C . GLY A 1 215 ? -0.635 30.958 31.599 1.00 19.71 192 GLY A C 1
ATOM 1551 O O . GLY A 1 215 ? -0.734 29.886 32.181 1.00 19.83 192 GLY A O 1
ATOM 1552 N N . TRP A 1 216 ? 0.389 31.235 30.774 1.00 18.09 193 TRP A N 1
ATOM 1553 C CA . TRP A 1 216 ? 1.440 30.239 30.503 1.00 16.90 193 TRP A CA 1
ATOM 1554 C C . TRP A 1 216 ? 2.659 30.396 31.389 1.00 16.67 193 TRP A C 1
ATOM 1555 O O . TRP A 1 216 ? 2.891 31.470 31.964 1.00 16.24 193 TRP A O 1
ATOM 1566 N N . ASP A 1 217 ? 3.447 29.316 31.469 1.00 16.47 194 ASP A N 1
ATOM 1567 C CA . ASP A 1 217 ? 4.738 29.330 32.131 1.00 16.18 194 ASP A CA 1
ATOM 1568 C C . ASP A 1 217 ? 5.861 29.491 31.128 1.00 16.06 194 ASP A C 1
ATOM 1569 O O . ASP A 1 217 ? 5.655 29.406 29.911 1.00 15.80 194 ASP A O 1
ATOM 1574 N N . ILE A 1 218 ? 7.072 29.693 31.643 1.00 15.50 195 ILE A N 1
ATOM 1575 C CA . ILE A 1 218 ? 8.207 29.944 30.775 1.00 15.82 195 ILE A CA 1
ATOM 1576 C C . ILE A 1 218 ? 9.311 28.943 31.066 1.00 15.32 195 ILE A C 1
ATOM 1577 O O . ILE A 1 218 ? 9.640 28.724 32.220 1.00 14.65 195 ILE A O 1
ATOM 1582 N N . GLY A 1 219 ? 9.841 28.311 30.017 1.00 15.13 196 GLY A N 1
ATOM 1583 C CA . GLY A 1 219 ? 10.940 27.379 30.163 1.00 15.25 196 GLY A CA 1
ATOM 1584 C C . GLY A 1 219 ? 12.258 28.017 29.780 1.00 15.97 196 GLY A C 1
ATOM 1585 O O . GLY A 1 219 ? 12.350 28.699 28.747 1.00 15.66 196 GLY A O 1
ATOM 1586 N N . VAL A 1 220 ? 13.267 27.833 30.637 1.00 15.88 197 VAL A N 1
ATOM 1587 C CA . VAL A 1 220 ? 14.592 28.425 30.399 1.00 16.83 197 VAL A CA 1
ATOM 1588 C C . VAL A 1 220 ? 15.648 27.358 30.089 1.00 16.42 197 VAL A C 1
ATOM 1589 O O . VAL A 1 220 ? 15.750 26.360 30.806 1.00 14.56 197 VAL A O 1
ATOM 1593 N N A THR A 1 221 ? 16.392 27.572 28.997 0.50 16.63 198 THR A N 1
ATOM 1594 N N B THR A 1 221 ? 16.421 27.597 29.031 0.50 17.01 198 THR A N 1
ATOM 1595 C CA A THR A 1 221 ? 17.534 26.743 28.594 0.50 17.27 198 THR A CA 1
ATOM 1596 C CA B THR A 1 221 ? 17.540 26.750 28.646 0.50 18.16 198 THR A CA 1
ATOM 1597 C C A THR A 1 221 ? 18.813 27.589 28.604 0.50 18.00 198 THR A C 1
ATOM 1598 C C B THR A 1 221 ? 18.802 27.611 28.532 0.50 18.40 198 THR A C 1
ATOM 1599 O O A THR A 1 221 ? 18.787 28.765 29.003 0.50 17.70 198 THR A O 1
ATOM 1600 O O B THR A 1 221 ? 18.756 28.823 28.783 0.50 18.13 198 THR A O 1
ATOM 1607 N N . GLY A 1 222 ? 19.923 26.984 28.177 1.00 18.40 199 GLY A N 1
ATOM 1608 C CA . GLY A 1 222 ? 21.202 27.694 28.032 1.00 18.70 199 GLY A CA 1
ATOM 1609 C C . GLY A 1 222 ? 21.090 28.851 27.039 1.00 19.63 199 GLY A C 1
ATOM 1610 O O . GLY A 1 222 ? 21.702 29.908 27.224 1.00 19.94 199 GLY A O 1
ATOM 1611 N N A ASN A 1 223 ? 20.307 28.677 25.978 0.50 19.20 200 ASN A N 1
ATOM 1612 N N B ASN A 1 223 ? 20.283 28.634 26.007 0.50 19.48 200 ASN A N 1
ATOM 1613 C CA A ASN A 1 223 ? 20.103 29.792 25.038 0.50 19.43 200 ASN A CA 1
ATOM 1614 C CA B ASN A 1 223 ? 19.936 29.651 25.010 0.50 19.96 200 ASN A CA 1
ATOM 1615 C C A ASN A 1 223 ? 19.423 31.011 25.692 0.50 19.16 200 ASN A C 1
ATOM 1616 C C B ASN A 1 223 ? 19.347 30.938 25.622 0.50 19.54 200 ASN A C 1
ATOM 1617 O O A ASN A 1 223 ? 19.707 32.161 25.310 0.50 18.76 200 ASN A O 1
ATOM 1618 O O B ASN A 1 223 ? 19.620 32.053 25.145 0.50 19.36 200 ASN A O 1
ATOM 1627 N N . SER A 1 224 ? 18.558 30.768 26.682 1.00 18.38 201 SER A N 1
ATOM 1628 C CA . SER A 1 224 ? 17.901 31.867 27.430 1.00 18.37 201 SER A CA 1
ATOM 1629 C C . SER A 1 224 ? 18.884 32.704 28.243 1.00 18.10 201 SER A C 1
ATOM 1630 O O . SER A 1 224 ? 18.490 33.731 28.792 1.00 18.59 201 SER A O 1
ATOM 1633 N N . LEU A 1 225 ? 20.145 32.270 28.335 1.00 17.67 202 LEU A N 1
ATOM 1634 C CA . LEU A 1 225 ? 21.085 32.867 29.310 1.00 17.99 202 LEU A CA 1
ATOM 1635 C C . LEU A 1 225 ? 22.373 33.402 28.651 1.00 17.92 202 LEU A C 1
ATOM 1636 O O . LEU A 1 225 ? 23.394 33.578 29.321 1.00 18.71 202 LEU A O 1
ATOM 1641 N N . GLN A 1 226 ? 22.321 33.632 27.350 1.00 18.60 203 GLN A N 1
ATOM 1642 C CA . GLN A 1 226 ? 23.541 33.858 26.552 1.00 19.91 203 GLN A CA 1
ATOM 1643 C C . GLN A 1 226 ? 24.059 35.283 26.721 1.00 20.28 203 GLN A C 1
ATOM 1644 O O . GLN A 1 226 ? 25.260 35.518 26.616 1.00 20.79 203 GLN A O 1
ATOM 1646 N N . SER A 1 227 ? 23.161 36.225 26.980 1.00 20.44 204 SER A N 1
ATOM 1647 C CA . SER A 1 227 ? 23.560 37.631 27.048 1.00 21.17 204 SER A CA 1
ATOM 1648 C C . SER A 1 227 ? 23.090 38.276 28.339 1.00 21.22 204 SER A C 1
ATOM 1649 O O . SER A 1 227 ? 22.128 37.814 28.982 1.00 19.66 204 SER A O 1
ATOM 1652 N N . ILE A 1 228 ? 23.751 39.377 28.700 1.00 21.23 205 ILE A N 1
ATOM 1653 C CA . ILE A 1 228 ? 23.333 40.173 29.859 1.00 20.65 205 ILE A CA 1
ATOM 1654 C C . ILE A 1 228 ? 21.883 40.640 29.713 1.00 20.14 205 ILE A C 1
ATOM 1655 O O . ILE A 1 228 ? 21.120 40.642 30.668 1.00 19.65 205 ILE A O 1
ATOM 1660 N N . GLU A 1 229 ? 21.499 41.038 28.506 1.00 21.13 206 GLU A N 1
ATOM 1661 C CA . GLU A 1 229 ? 20.123 41.465 28.252 1.00 21.07 206 GLU A CA 1
ATOM 1662 C C . GLU A 1 229 ? 19.121 40.324 28.545 1.00 20.32 206 GLU A C 1
ATOM 1663 O O . GLU A 1 229 ? 18.065 40.544 29.132 1.00 18.64 206 GLU A O 1
ATOM 1669 N N . LEU A 1 230 ? 19.451 39.116 28.109 1.00 19.93 207 LEU A N 1
ATOM 1670 C CA . LEU A 1 230 ? 18.598 37.947 28.389 1.00 19.80 207 LEU A CA 1
ATOM 1671 C C . LEU A 1 230 ? 18.541 37.607 29.879 1.00 19.65 207 LEU A C 1
ATOM 1672 O O . LEU A 1 230 ? 17.470 37.269 30.409 1.00 18.74 207 LEU A O 1
ATOM 1677 N N . LEU A 1 231 ? 19.680 37.726 30.564 1.00 19.35 208 LEU A N 1
ATOM 1678 C CA . LEU A 1 231 ? 19.709 37.496 32.007 1.00 19.07 208 LEU A CA 1
ATOM 1679 C C . LEU A 1 231 ? 18.749 38.436 32.719 1.00 19.64 208 LEU A C 1
ATOM 1680 O O . LEU A 1 231 ? 18.095 38.034 33.683 1.00 18.13 208 LEU A O 1
ATOM 1685 N N . ASN A 1 232 ? 18.666 39.683 32.249 1.00 19.78 209 ASN A N 1
ATOM 1686 C CA . ASN A 1 232 ? 17.799 40.655 32.907 1.00 20.41 209 ASN A CA 1
ATOM 1687 C C . ASN A 1 232 ? 16.334 40.403 32.651 1.00 20.70 209 ASN A C 1
ATOM 1688 O O . ASN A 1 232 ? 15.500 40.882 33.419 1.00 22.64 209 ASN A O 1
ATOM 1693 N N . VAL A 1 233 ? 16.024 39.697 31.565 1.00 19.66 210 VAL A N 1
ATOM 1694 C CA . VAL A 1 233 ? 14.658 39.252 31.325 1.00 19.17 210 VAL A CA 1
ATOM 1695 C C . VAL A 1 233 ? 14.366 38.017 32.198 1.00 18.65 210 VAL A C 1
ATOM 1696 O O . VAL A 1 233 ? 13.420 38.026 32.979 1.00 18.04 210 VAL A O 1
ATOM 1700 N N . MET A 1 234 ? 15.191 36.975 32.075 1.00 18.65 211 MET A N 1
ATOM 1701 C CA . MET A 1 234 ? 14.955 35.715 32.810 1.00 18.88 211 MET A CA 1
ATOM 1702 C C . MET A 1 234 ? 14.851 35.882 34.335 1.00 19.61 211 MET A C 1
ATOM 1703 O O . MET A 1 234 ? 14.059 35.196 34.956 1.00 18.83 211 MET A O 1
ATOM 1708 N N . LYS A 1 235 ? 15.628 36.798 34.935 1.00 19.95 212 LYS A N 1
ATOM 1709 C CA . LYS A 1 235 ? 15.560 36.984 36.381 1.00 20.88 212 LYS A CA 1
ATOM 1710 C C . LYS A 1 235 ? 14.186 37.513 36.827 1.00 21.18 212 LYS A C 1
ATOM 1711 O O . LYS A 1 235 ? 13.855 37.429 38.005 1.00 21.50 212 LYS A O 1
ATOM 1717 N N . GLN A 1 236 ? 13.403 38.042 35.883 1.00 21.31 213 GLN A N 1
ATOM 1718 C CA . GLN A 1 236 ? 12.091 38.598 36.194 1.00 22.16 213 GLN A CA 1
ATOM 1719 C C . GLN A 1 236 ? 11.000 37.527 36.152 1.00 21.08 213 GLN A C 1
ATOM 1720 O O . GLN A 1 236 ? 9.876 37.803 36.530 1.00 21.19 213 GLN A O 1
ATOM 1726 N N . ILE A 1 237 ? 11.309 36.319 35.682 1.00 19.81 214 ILE A N 1
ATOM 1727 C CA . ILE A 1 237 ? 10.265 35.279 35.616 1.00 18.33 214 ILE A CA 1
ATOM 1728 C C . ILE A 1 237 ? 9.878 34.902 37.061 1.00 17.95 214 ILE A C 1
ATOM 1729 O O . ILE A 1 237 ? 10.742 34.527 37.830 1.00 17.55 214 ILE A O 1
ATOM 1734 N N . PRO A 1 238 ? 8.581 34.999 37.419 1.00 17.96 215 PRO A N 1
ATOM 1735 C CA . PRO A 1 238 ? 8.169 34.601 38.755 1.00 18.32 215 PRO A CA 1
ATOM 1736 C C . PRO A 1 238 ? 8.548 33.141 39.040 1.00 18.95 215 PRO A C 1
ATOM 1737 O O . PRO A 1 238 ? 8.409 32.258 38.162 1.00 19.29 215 PRO A O 1
ATOM 1741 N N . ILE A 1 239 ? 9.021 32.886 40.253 1.00 18.64 216 ILE A N 1
ATOM 1742 C CA . ILE A 1 239 ? 9.572 31.566 40.564 1.00 18.74 216 ILE A CA 1
ATOM 1743 C C . ILE A 1 239 ? 8.556 30.424 40.352 1.00 18.08 216 ILE A C 1
ATOM 1744 O O . ILE A 1 239 ? 8.931 29.334 39.946 1.00 18.39 216 ILE A O 1
ATOM 1749 N N . GLU A 1 240 ? 7.274 30.703 40.589 1.00 17.99 217 GLU A N 1
ATOM 1750 C CA . GLU A 1 240 ? 6.217 29.709 40.503 1.00 17.62 217 GLU A CA 1
ATOM 1751 C C . GLU A 1 240 ? 5.738 29.509 39.050 1.00 16.96 217 GLU A C 1
ATOM 1752 O O . GLU A 1 240 ? 4.800 28.736 38.787 1.00 17.32 217 GLU A O 1
ATOM 1758 N N . ARG A 1 241 ? 6.397 30.186 38.105 1.00 16.00 218 ARG A N 1
ATOM 1759 C CA . ARG A 1 241 ? 6.061 30.098 36.670 1.00 15.45 218 ARG A CA 1
ATOM 1760 C C . ARG A 1 241 ? 7.250 29.611 35.843 1.00 15.73 218 ARG A C 1
ATOM 1761 O O . ARG A 1 241 ? 7.240 29.693 34.628 1.00 16.30 218 ARG A O 1
ATOM 1769 N N . LEU A 1 242 ? 8.284 29.108 36.521 1.00 15.20 219 LEU A N 1
ATOM 1770 C CA . LEU A 1 242 ? 9.556 28.812 35.885 1.00 15.34 219 LEU A CA 1
ATOM 1771 C C . LEU A 1 242 ? 9.847 27.301 35.768 1.00 15.35 219 LEU A C 1
ATOM 1772 O O . LEU A 1 242 ? 9.661 26.557 36.734 1.00 14.81 219 LEU A O 1
ATOM 1777 N N . HIS A 1 243 ? 10.319 26.880 34.585 1.00 14.62 220 HIS A N 1
ATOM 1778 C CA . HIS A 1 243 ? 10.773 25.510 34.341 1.00 14.42 220 HIS A CA 1
ATOM 1779 C C . HIS A 1 243 ? 12.147 25.583 33.724 1.00 15.15 220 HIS A C 1
ATOM 1780 O O . HIS A 1 243 ? 12.482 26.553 33.030 1.00 15.95 220 HIS A O 1
ATOM 1787 N N . ILE A 1 244 ? 12.945 24.548 33.951 1.00 15.26 221 ILE A N 1
ATOM 1788 C CA . ILE A 1 244 ? 14.277 24.489 33.337 1.00 15.14 221 ILE A CA 1
ATOM 1789 C C . ILE A 1 244 ? 14.410 23.250 32.463 1.00 16.01 221 ILE A C 1
ATOM 1790 O O . ILE A 1 244 ? 13.654 22.265 32.623 1.00 17.84 221 ILE A O 1
ATOM 1795 N N . GLU A 1 245 ? 15.328 23.286 31.509 1.00 15.09 222 GLU A N 1
ATOM 1796 C CA . GLU A 1 245 ? 15.408 22.253 30.480 1.00 15.81 222 GLU A CA 1
ATOM 1797 C C . GLU A 1 245 ? 16.760 22.359 29.805 1.00 16.85 222 GLU A C 1
ATOM 1798 O O . GLU A 1 245 ? 17.397 23.408 29.896 1.00 17.49 222 GLU A O 1
ATOM 1804 N N . THR A 1 246 ? 17.179 21.307 29.111 1.00 16.81 223 THR A N 1
ATOM 1805 C CA . THR A 1 246 ? 18.504 21.333 28.484 1.00 19.02 223 THR A CA 1
ATOM 1806 C C . THR A 1 246 ? 18.469 21.548 26.972 1.00 21.09 223 THR A C 1
ATOM 1807 O O . THR A 1 246 ? 19.383 22.158 26.445 1.00 20.68 223 THR A O 1
ATOM 1811 N N . ASP A 1 247 ? 17.398 21.078 26.311 1.00 22.89 224 ASP A N 1
ATOM 1812 C CA A ASP A 1 247 ? 17.288 21.108 24.845 0.50 24.82 224 ASP A CA 1
ATOM 1813 C CA B ASP A 1 247 ? 17.280 21.093 24.852 0.50 24.68 224 ASP A CA 1
ATOM 1814 C C . ASP A 1 247 ? 18.500 20.415 24.207 1.00 25.76 224 ASP A C 1
ATOM 1815 O O . ASP A 1 247 ? 18.947 20.772 23.091 1.00 25.67 224 ASP A O 1
ATOM 1824 N N . CYS A 1 248 ? 19.027 19.433 24.934 1.00 28.42 225 CYS A N 1
ATOM 1825 C CA . CYS A 1 248 ? 20.320 18.797 24.650 1.00 31.62 225 CYS A CA 1
ATOM 1826 C C . CYS A 1 248 ? 20.125 17.920 23.436 1.00 32.92 225 CYS A C 1
ATOM 1827 O O . CYS A 1 248 ? 19.048 17.357 23.302 1.00 33.84 225 CYS A O 1
ATOM 1830 N N . PRO A 1 249 ? 21.145 17.792 22.551 1.00 34.30 226 PRO A N 1
ATOM 1831 C CA . PRO A 1 249 ? 22.575 18.174 22.622 1.00 35.13 226 PRO A CA 1
ATOM 1832 C C . PRO A 1 249 ? 22.843 19.651 22.396 1.00 35.59 226 PRO A C 1
ATOM 1833 O O . PRO A 1 249 ? 23.993 20.103 22.557 1.00 35.46 226 PRO A O 1
ATOM 1837 N N . TYR A 1 250 ? 21.798 20.396 22.036 1.00 36.17 227 TYR A N 1
ATOM 1838 C CA . TYR A 1 250 ? 21.956 21.829 21.770 1.00 37.33 227 TYR A CA 1
ATOM 1839 C C . TYR A 1 250 ? 22.038 22.575 23.109 1.00 38.01 227 TYR A C 1
ATOM 1840 O O . TYR A 1 250 ? 21.745 21.998 24.171 1.00 38.70 227 TYR A O 1
ATOM 1842 N N . CYS A 1 251 ? 22.474 23.831 23.059 1.00 38.04 228 CYS A N 1
ATOM 1843 C CA . CYS A 1 251 ? 22.160 24.816 24.089 1.00 39.36 228 CYS A CA 1
ATOM 1844 C C . CYS A 1 251 ? 22.924 24.716 25.411 1.00 38.69 228 CYS A C 1
ATOM 1845 O O . CYS A 1 251 ? 22.512 25.314 26.396 1.00 39.70 228 CYS A O 1
ATOM 1848 N N . GLY A 1 252 ? 24.031 23.978 25.438 1.00 38.02 229 GLY A N 1
ATOM 1849 C CA . GLY A 1 252 ? 24.898 23.971 26.612 1.00 37.71 229 GLY A CA 1
ATOM 1850 C C . GLY A 1 252 ? 25.500 25.351 26.859 1.00 37.67 229 GLY A C 1
ATOM 1851 O O . GLY A 1 252 ? 25.787 26.089 25.911 1.00 37.65 229 GLY A O 1
ATOM 1852 N N . ILE A 1 253 ? 25.681 25.717 28.124 1.00 36.63 230 ILE A N 1
ATOM 1853 C CA . ILE A 1 253 ? 26.344 26.982 28.429 1.00 35.77 230 ILE A CA 1
ATOM 1854 C C . ILE A 1 253 ? 27.738 26.988 27.783 1.00 35.65 230 ILE A C 1
ATOM 1855 O O . ILE A 1 253 ? 28.524 26.050 27.972 1.00 35.53 230 ILE A O 1
ATOM 1860 N N . LYS A 1 254 ? 28.012 28.020 26.985 1.00 34.56 231 LYS A N 1
ATOM 1861 C CA . LYS A 1 254 ? 29.334 28.218 26.398 1.00 34.00 231 LYS A CA 1
ATOM 1862 C C . LYS A 1 254 ? 30.186 29.131 27.287 1.00 33.80 231 LYS A C 1
ATOM 1863 O O . LYS A 1 254 ? 29.650 29.950 28.064 1.00 31.92 231 LYS A O 1
ATOM 1865 N N . LYS A 1 255 ? 31.513 28.980 27.189 1.00 33.80 232 LYS A N 1
ATOM 1866 C CA . LYS A 1 255 ? 32.463 29.887 27.860 1.00 34.27 232 LYS A CA 1
ATOM 1867 C C . LYS A 1 255 ? 32.178 31.352 27.475 1.00 34.17 232 LYS A C 1
ATOM 1868 O O . LYS A 1 255 ? 32.391 32.272 28.255 1.00 34.79 232 LYS A O 1
ATOM 1870 N N . THR A 1 256 ? 31.641 31.540 26.281 1.00 34.75 233 THR A N 1
ATOM 1871 C CA . THR A 1 256 ? 31.216 32.854 25.771 1.00 34.88 233 THR A CA 1
ATOM 1872 C C . THR A 1 256 ? 29.944 33.450 26.417 1.00 33.96 233 THR A C 1
ATOM 1873 O O . THR A 1 256 ? 29.728 34.660 26.379 1.00 34.46 233 THR A O 1
ATOM 1877 N N . SER A 1 257 ? 29.117 32.602 27.021 1.00 32.24 234 SER A N 1
ATOM 1878 C CA . SER A 1 257 ? 27.820 33.009 27.538 1.00 31.07 234 SER A CA 1
ATOM 1879 C C . SER A 1 257 ? 27.878 33.966 28.743 1.00 29.86 234 SER A C 1
ATOM 1880 O O . SER A 1 257 ? 28.746 33.842 29.610 1.00 29.86 234 SER A O 1
ATOM 1883 N N . ALA A 1 258 ? 26.952 34.926 28.797 1.00 28.43 235 ALA A N 1
ATOM 1884 C CA . ALA A 1 258 ? 26.823 35.783 29.990 1.00 27.85 235 ALA A CA 1
ATOM 1885 C C . ALA A 1 258 ? 26.597 34.970 31.257 1.00 27.45 235 ALA A C 1
ATOM 1886 O O . ALA A 1 258 ? 27.153 35.274 32.312 1.00 25.79 235 ALA A O 1
ATOM 1888 N N . GLY A 1 259 ? 25.754 33.947 31.158 1.00 27.53 236 GLY A N 1
ATOM 1889 C CA . GLY A 1 259 ? 25.492 33.054 32.298 1.00 28.39 236 GLY A CA 1
ATOM 1890 C C . GLY A 1 259 ? 26.726 32.323 32.816 1.00 29.48 236 GLY A C 1
ATOM 1891 O O . GLY A 1 259 ? 26.796 31.970 34.002 1.00 28.89 236 GLY A O 1
ATOM 1892 N N . PHE A 1 260 ? 27.713 32.110 31.943 1.00 30.73 237 PHE A N 1
ATOM 1893 C CA . PHE A 1 260 ? 28.943 31.411 32.334 1.00 32.89 237 PHE A CA 1
ATOM 1894 C C . PHE A 1 260 ? 29.675 32.084 33.517 1.00 33.59 237 PHE A C 1
ATOM 1895 O O . PHE A 1 260 ? 30.336 31.401 34.308 1.00 33.37 237 PHE A O 1
ATOM 1903 N N . LYS A 1 261 ? 29.508 33.406 33.654 1.00 35.29 238 LYS A N 1
ATOM 1904 C CA . LYS A 1 261 ? 30.087 34.177 34.785 1.00 36.31 238 LYS A CA 1
ATOM 1905 C C . LYS A 1 261 ? 29.671 33.572 36.129 1.00 37.10 238 LYS A C 1
ATOM 1906 O O . LYS A 1 261 ? 30.380 33.704 37.135 1.00 37.26 238 LYS A O 1
ATOM 1912 N N . TYR A 1 262 ? 28.521 32.898 36.134 1.00 37.56 239 TYR A N 1
ATOM 1913 C CA . TYR A 1 262 ? 27.946 32.344 37.365 1.00 38.00 239 TYR A CA 1
ATOM 1914 C C . TYR A 1 262 ? 28.285 30.894 37.668 1.00 38.37 239 TYR A C 1
ATOM 1915 O O . TYR A 1 262 ? 27.949 30.400 38.741 1.00 38.45 239 TYR A O 1
ATOM 1924 N N . LEU A 1 263 ? 28.949 30.207 36.741 1.00 39.34 240 LEU A N 1
ATOM 1925 C CA . LEU A 1 263 ? 29.366 28.824 36.994 1.00 40.38 240 LEU A CA 1
ATOM 1926 C C . LEU A 1 263 ? 30.776 28.696 37.587 1.00 42.12 240 LEU A C 1
ATOM 1927 O O . LEU A 1 263 ? 31.635 29.550 37.355 1.00 41.66 240 LEU A O 1
ATOM 1932 N N . LYS A 1 264 ? 31.011 27.614 38.332 1.00 43.62 241 LYS A N 1
ATOM 1933 C CA . LYS A 1 264 ? 32.311 27.390 38.977 1.00 45.57 241 LYS A CA 1
ATOM 1934 C C . LYS A 1 2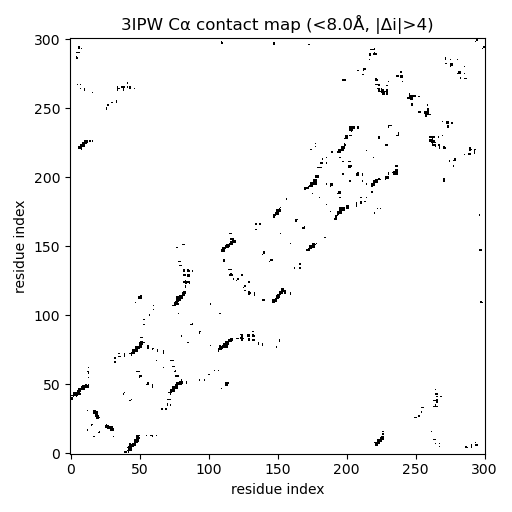64 ? 32.941 26.046 38.580 1.00 46.61 241 LYS A C 1
ATOM 1935 O O . LYS A 1 264 ? 32.569 24.997 39.107 1.00 47.27 241 LYS A O 1
ATOM 1937 N N . GLU A 1 265 ? 33.888 26.103 37.640 1.00 47.34 242 GLU A N 1
ATOM 1938 C CA . GLU A 1 265 ? 34.664 24.938 37.163 1.00 48.15 242 GLU A CA 1
ATOM 1939 C C . GLU A 1 265 ? 33.916 23.939 36.261 1.00 48.20 242 GLU A C 1
ATOM 1940 O O . GLU A 1 265 ? 34.145 22.715 36.355 1.00 48.29 242 GLU A O 1
ATOM 1946 N N . LYS A 1 266 ? 33.060 24.455 35.369 1.00 47.60 243 LYS A N 1
ATOM 1947 C CA . LYS A 1 266 ? 32.312 23.599 34.443 1.00 47.22 243 LYS A CA 1
ATOM 1948 C C . LYS A 1 266 ? 33.214 22.710 33.595 1.00 47.31 243 LYS A C 1
ATOM 1949 O O . LYS A 1 266 ? 34.171 23.181 32.973 1.00 47.97 243 LYS A O 1
ATOM 1955 N N . ASP A 1 267 ? 32.876 21.427 33.556 1.00 47.24 244 ASP A N 1
ATOM 1956 C CA . ASP A 1 267 ? 33.578 20.445 32.745 1.00 47.19 244 ASP A CA 1
ATOM 1957 C C . ASP A 1 267 ? 33.016 20.460 31.325 1.00 47.28 244 ASP A C 1
ATOM 1958 O O . ASP A 1 267 ? 31.857 20.108 31.119 1.00 47.19 244 ASP A O 1
ATOM 1963 N N . PHE A 1 268 ? 33.832 20.864 30.348 1.00 47.36 245 PHE A N 1
ATOM 1964 C CA . PHE A 1 268 ? 33.401 20.889 28.940 1.00 47.46 245 PHE A CA 1
ATOM 1965 C C . PHE A 1 268 ? 33.559 19.556 28.193 1.00 47.38 245 PHE A C 1
ATOM 1966 O O . PHE A 1 268 ? 33.122 19.419 27.041 1.00 46.95 245 PHE A O 1
ATOM 1974 N N . GLY A 1 269 ? 34.172 18.577 28.855 1.00 47.54 246 GLY A N 1
ATOM 1975 C CA . GLY A 1 269 ? 34.357 17.251 28.268 1.00 47.81 246 GLY A CA 1
ATOM 1976 C C . GLY A 1 269 ? 35.470 17.179 27.237 1.00 48.34 246 GLY A C 1
ATOM 1977 O O . GLY A 1 269 ? 36.367 18.041 27.201 1.00 48.16 246 GLY A O 1
ATOM 1978 N N . VAL A 1 270 ? 35.396 16.153 26.389 1.00 48.31 247 VAL A N 1
ATOM 1979 C CA . VAL A 1 270 ? 36.464 15.824 25.457 1.00 48.39 247 VAL A CA 1
ATOM 1980 C C . VAL A 1 270 ? 35.963 15.762 24.011 1.00 48.68 247 VAL A C 1
ATOM 1981 O O . VAL A 1 270 ? 34.775 15.488 23.763 1.00 48.58 247 VAL A O 1
ATOM 1985 N N . LYS A 1 271 ? 36.872 16.009 23.066 1.00 48.29 248 LYS A N 1
ATOM 1986 C CA . LYS A 1 271 ? 36.569 15.894 21.642 1.00 48.23 248 LYS A CA 1
ATOM 1987 C C . LYS A 1 271 ? 35.982 14.519 21.360 1.00 47.79 248 LYS A C 1
ATOM 1988 O O . LYS A 1 271 ? 36.390 13.531 21.974 1.00 47.82 248 LYS A O 1
ATOM 1990 N N . VAL A 1 272 ? 35.024 14.467 20.440 1.00 47.10 249 VAL A N 1
ATOM 1991 C CA . VAL A 1 272 ? 34.342 13.226 20.082 1.00 46.79 249 VAL A CA 1
ATOM 1992 C C . VAL A 1 272 ? 35.298 12.121 19.551 1.00 46.43 249 VAL A C 1
ATOM 1993 O O . VAL A 1 272 ? 35.034 10.920 19.719 1.00 46.26 249 VAL A O 1
ATOM 1997 N N . GLU A 1 273 ? 36.411 12.521 18.927 1.00 46.11 250 GLU A N 1
ATOM 1998 C CA . GLU A 1 273 ? 37.454 11.557 18.517 1.00 45.38 250 GLU A CA 1
ATOM 1999 C C . GLU A 1 273 ? 38.165 10.921 19.720 1.00 44.60 250 GLU A C 1
ATOM 2000 O O . GLU A 1 273 ? 38.659 9.793 19.635 1.00 44.46 250 GLU A O 1
ATOM 2006 N N . LYS A 1 274 ? 38.204 11.643 20.837 1.00 43.86 251 LYS A N 1
ATOM 2007 C CA . LYS A 1 274 ? 38.794 11.123 22.078 1.00 42.85 251 LYS A CA 1
ATOM 2008 C C . LYS A 1 274 ? 37.723 10.689 23.098 1.00 42.26 251 LYS A C 1
ATOM 2009 O O . LYS A 1 274 ? 37.917 10.823 24.322 1.00 41.81 251 LYS A O 1
ATOM 2015 N N . TYR A 1 275 ? 36.612 10.156 22.577 1.00 40.93 252 TYR A N 1
ATOM 2016 C CA . TYR A 1 275 ? 35.450 9.758 23.388 1.00 40.39 252 TYR A CA 1
ATOM 2017 C C . TYR A 1 275 ? 35.805 8.809 24.536 1.00 40.02 252 TYR A C 1
ATOM 2018 O O . TYR A 1 275 ? 36.444 7.767 24.321 1.00 39.18 252 TYR A O 1
ATOM 2027 N N . GLN A 1 276 ? 35.369 9.179 25.739 1.00 39.54 253 GLN A N 1
ATOM 2028 C CA . GLN A 1 276 ? 35.394 8.291 26.899 1.00 38.89 253 GLN A CA 1
ATOM 2029 C C . GLN A 1 276 ? 33.955 8.118 27.422 1.00 38.77 253 GLN A C 1
ATOM 2030 O O . GLN A 1 276 ? 33.216 9.106 27.584 1.00 38.11 253 GLN A O 1
ATOM 2032 N N . ARG A 1 277 ? 33.565 6.863 27.667 1.00 38.42 254 ARG A N 1
ATOM 2033 C CA . ARG A 1 277 ? 32.245 6.520 28.229 1.00 38.45 254 ARG A CA 1
ATOM 2034 C C . ARG A 1 277 ? 31.916 7.312 29.505 1.00 37.93 254 ARG A C 1
ATOM 2035 O O . ARG A 1 277 ? 30.771 7.688 29.727 1.00 38.15 254 ARG A O 1
ATOM 2043 N N . ASN A 1 278 ? 32.931 7.576 30.320 1.00 37.56 255 ASN A N 1
ATOM 2044 C CA . ASN A 1 278 ? 32.763 8.273 31.590 1.00 37.20 255 ASN A CA 1
ATOM 2045 C C . ASN A 1 278 ? 32.994 9.785 31.519 1.00 36.56 255 ASN A C 1
ATOM 2046 O O . ASN A 1 278 ? 33.110 10.452 32.554 1.00 37.00 255 ASN A O 1
ATOM 2051 N N . LYS A 1 279 ? 33.047 10.326 30.300 1.00 35.43 256 LYS A N 1
ATOM 2052 C CA . LYS A 1 279 ? 33.218 11.767 30.097 1.00 34.86 256 LYS A CA 1
ATOM 2053 C C . LYS A 1 279 ? 32.160 12.354 29.146 1.00 34.27 256 LYS A C 1
ATOM 2054 O O . LYS A 1 279 ? 31.628 11.670 28.255 1.00 32.86 256 LYS A O 1
ATOM 2056 N N . TYR A 1 280 ? 31.862 13.632 29.358 1.00 34.54 257 TYR A N 1
ATOM 2057 C CA . TYR A 1 280 ? 31.036 14.410 28.434 1.00 35.20 257 TYR A CA 1
ATOM 2058 C C . TYR A 1 280 ? 31.713 14.548 27.068 1.00 35.59 257 TYR A C 1
ATOM 2059 O O . TYR A 1 280 ? 32.942 14.640 26.990 1.00 36.58 257 TYR A O 1
ATOM 2068 N N . VAL A 1 281 ? 30.910 14.531 26.004 1.00 36.18 258 VAL A N 1
ATOM 2069 C CA . VAL A 1 281 ? 31.363 14.831 24.650 1.00 36.05 258 VAL A CA 1
ATOM 2070 C C . VAL A 1 281 ? 31.245 16.343 24.449 1.00 36.91 258 VAL A C 1
ATOM 2071 O O . VAL A 1 281 ? 30.231 16.957 24.803 1.00 36.29 258 VAL A O 1
ATOM 2075 N N . GLN A 1 282 ? 32.293 16.940 23.884 1.00 37.14 259 GLN A N 1
ATOM 2076 C CA . GLN A 1 282 ? 32.331 18.378 23.640 1.00 37.42 259 GLN A CA 1
ATOM 2077 C C . GLN A 1 282 ? 31.231 18.821 22.708 1.00 36.17 259 GLN A C 1
ATOM 2078 O O . GLN A 1 282 ? 30.989 18.200 21.669 1.00 36.91 259 GLN A O 1
ATOM 2084 N N . ARG A 1 283 ? 30.559 19.900 23.091 1.00 35.84 260 ARG A N 1
ATOM 2085 C CA . ARG A 1 283 ? 29.426 20.447 22.331 1.00 34.80 260 ARG A CA 1
ATOM 2086 C C . ARG A 1 283 ? 28.166 19.572 22.375 1.00 33.95 260 ARG A C 1
ATOM 2087 O O . ARG A 1 283 ? 27.176 19.876 21.703 1.00 33.67 260 ARG A O 1
ATOM 2089 N N . ARG A 1 284 ? 28.207 18.483 23.145 1.00 32.10 261 ARG A N 1
ATOM 2090 C CA . ARG A 1 284 ? 27.016 17.673 23.364 1.00 30.31 261 ARG A CA 1
ATOM 2091 C C . ARG A 1 284 ? 26.492 17.901 24.772 1.00 29.16 261 ARG A C 1
ATOM 2092 O O . ARG A 1 284 ? 26.942 17.265 25.733 1.00 28.85 261 ARG A O 1
ATOM 2100 N N . ASN A 1 285 ? 25.548 18.821 24.889 1.00 27.03 262 ASN A N 1
ATOM 2101 C CA . ASN A 1 285 ? 24.834 19.024 26.127 1.00 26.07 262 ASN A CA 1
ATOM 2102 C C . ASN A 1 285 ? 24.079 17.730 26.503 1.00 24.74 262 ASN A C 1
ATOM 2103 O O . ASN A 1 285 ? 23.834 16.882 25.640 1.00 24.77 262 ASN A O 1
ATOM 2108 N N . GLU A 1 286 ? 23.765 17.577 27.791 1.00 23.16 263 GLU A N 1
ATOM 2109 C CA . GLU A 1 286 ? 23.095 16.381 28.314 1.00 21.70 263 GLU A CA 1
ATOM 2110 C C . GLU A 1 286 ? 22.089 16.796 29.379 1.00 20.24 263 GLU A C 1
ATOM 2111 O O . GLU A 1 286 ? 22.226 17.869 29.979 1.00 19.78 263 GLU A O 1
ATOM 2117 N N . PRO A 1 287 ? 21.077 15.946 29.632 1.00 19.69 264 PRO A N 1
ATOM 2118 C CA . PRO A 1 287 ? 20.162 16.195 30.741 1.00 19.05 264 PRO A CA 1
ATOM 2119 C C . PRO A 1 287 ? 20.875 16.563 32.051 1.00 18.85 264 PRO A C 1
ATOM 2120 O O . PRO A 1 287 ? 20.392 17.428 32.761 1.00 18.65 264 PRO A O 1
ATOM 2124 N N . SER A 1 288 ? 22.002 15.932 32.378 1.00 19.74 265 SER A N 1
ATOM 2125 C CA . SER A 1 288 ? 22.668 16.254 33.659 1.00 20.19 265 SER A CA 1
ATOM 2126 C C . SER A 1 288 ? 23.172 17.693 33.709 1.00 19.69 265 SER A C 1
ATOM 2127 O O . SER A 1 288 ? 23.325 18.252 34.809 1.00 19.95 265 SER A O 1
ATOM 2130 N N . ASN A 1 289 ? 23.379 18.319 32.543 1.00 19.21 266 ASN A N 1
ATOM 2131 C CA . ASN A 1 289 ? 23.819 19.725 32.487 1.00 19.17 266 ASN A CA 1
ATOM 2132 C C . ASN A 1 289 ? 22.718 20.730 32.873 1.00 19.27 266 ASN A C 1
ATOM 2133 O O . ASN A 1 289 ? 22.930 21.945 32.901 1.00 18.76 266 ASN A O 1
ATOM 2138 N N . ILE A 1 290 ? 21.536 20.216 33.189 1.00 17.87 267 ILE A N 1
ATOM 2139 C CA . ILE A 1 290 ? 20.462 21.053 33.701 1.00 16.05 267 ILE A CA 1
ATOM 2140 C C . ILE A 1 290 ? 20.867 21.781 34.970 1.00 15.98 267 ILE A C 1
ATOM 2141 O O . ILE A 1 290 ? 20.320 22.843 35.285 1.00 16.59 267 ILE A O 1
ATOM 2146 N N . ILE A 1 291 ? 21.843 21.245 35.706 1.00 16.08 268 ILE A N 1
ATOM 2147 C CA . ILE A 1 291 ? 22.266 21.903 36.933 1.00 16.68 268 ILE A CA 1
ATOM 2148 C C . ILE A 1 291 ? 22.837 23.291 36.665 1.00 16.15 268 ILE A C 1
ATOM 2149 O O . ILE A 1 291 ? 22.726 24.155 37.521 1.00 15.75 268 ILE A O 1
ATOM 2154 N N . ASP A 1 292 ? 23.466 23.449 35.506 1.00 16.38 269 ASP A N 1
ATOM 2155 C CA . ASP A 1 292 ? 24.066 24.730 35.075 1.00 18.02 269 ASP A CA 1
ATOM 2156 C C . ASP A 1 292 ? 22.994 25.795 35.047 1.00 17.95 269 ASP A C 1
ATOM 2157 O O . ASP A 1 292 ? 23.196 26.948 35.475 1.00 17.42 269 ASP A O 1
ATOM 2162 N N . ILE A 1 293 ? 21.830 25.398 34.532 1.00 18.04 270 ILE A N 1
ATOM 2163 C CA . ILE A 1 293 ? 20.694 26.301 34.431 1.00 18.04 270 ILE A CA 1
ATOM 2164 C C . ILE A 1 293 ? 20.145 26.699 35.793 1.00 18.15 270 ILE A C 1
ATOM 2165 O O . ILE A 1 293 ? 19.840 27.864 36.017 1.00 18.43 270 ILE A O 1
ATOM 2170 N N . ALA A 1 294 ? 19.985 25.735 36.698 1.00 18.29 271 ALA A N 1
ATOM 2171 C CA . ALA A 1 294 ? 19.517 26.048 38.048 1.00 18.32 271 ALA A CA 1
ATOM 2172 C C . ALA A 1 294 ? 20.508 26.952 38.781 1.00 19.03 271 ALA A C 1
ATOM 217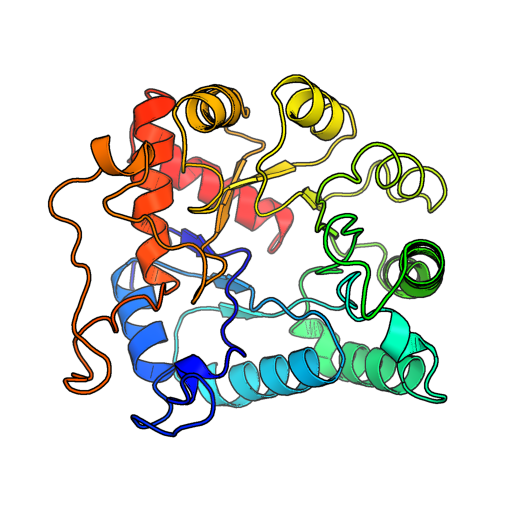3 O O . ALA A 1 294 ? 20.095 27.801 39.563 1.00 19.65 271 ALA A O 1
ATOM 2175 N N . ILE A 1 295 ? 21.807 26.726 38.574 1.00 19.87 272 ILE A N 1
ATOM 2176 C CA . ILE A 1 295 ? 22.824 27.519 39.283 1.00 20.24 272 ILE A CA 1
ATOM 2177 C C . ILE A 1 295 ? 22.747 28.993 38.858 1.00 20.25 272 ILE A C 1
ATOM 2178 O O . ILE A 1 295 ? 22.596 29.896 39.715 1.00 20.97 272 ILE A O 1
ATOM 2183 N N . ILE A 1 296 ? 22.800 29.212 37.545 1.00 20.46 273 ILE A N 1
ATOM 2184 C CA . ILE A 1 296 ? 22.660 30.546 36.934 1.00 19.57 273 ILE A CA 1
ATOM 2185 C C . ILE A 1 296 ? 21.352 31.225 37.373 1.00 20.08 273 ILE A C 1
ATOM 2186 O O . ILE A 1 296 ? 21.362 32.355 37.889 1.00 19.66 273 ILE A O 1
ATOM 2191 N N . MET A 1 297 ? 20.219 30.538 37.218 1.00 19.30 274 MET A N 1
ATOM 2192 C CA . MET A 1 297 ? 18.933 31.166 37.561 1.00 18.59 274 MET A CA 1
ATOM 2193 C C . MET A 1 297 ? 18.790 31.557 39.006 1.00 19.62 274 MET A C 1
ATOM 2194 O O . MET A 1 297 ? 18.306 32.662 39.322 1.00 19.67 274 MET A O 1
ATOM 2199 N N . SER A 1 298 ? 19.231 30.679 39.902 1.00 20.07 275 SER A N 1
ATOM 2200 C CA . SER A 1 298 ? 19.092 30.964 41.319 1.00 21.76 275 SER A CA 1
ATOM 2201 C C . SER A 1 298 ? 20.052 32.096 41.717 1.00 22.09 275 SER A C 1
ATOM 2202 O O . SER A 1 298 ? 19.710 32.913 42.571 1.00 23.44 275 SER A O 1
ATOM 2205 N N . SER A 1 299 ? 21.212 32.161 41.066 1.00 22.01 276 SER A N 1
ATOM 2206 C CA . SER A 1 299 ? 22.181 33.226 41.338 1.00 23.61 276 SER A CA 1
ATOM 2207 C C . SER A 1 299 ? 21.659 34.583 40.876 1.00 23.71 276 SER A C 1
ATOM 2208 O O . SER A 1 299 ? 21.744 35.547 41.626 1.00 24.16 276 SER A O 1
ATOM 2211 N N . ILE A 1 300 ? 21.125 34.653 39.661 1.00 23.21 277 ILE A N 1
ATOM 2212 C CA . ILE A 1 300 ? 20.599 35.938 39.150 1.00 23.61 277 ILE A CA 1
ATOM 2213 C C . ILE A 1 300 ? 19.289 36.359 39.804 1.00 24.44 277 ILE A C 1
ATOM 2214 O O . ILE A 1 300 ? 18.981 37.550 39.859 1.00 24.89 277 ILE A O 1
ATOM 2219 N N . LYS A 1 301 ? 18.523 35.399 40.322 1.00 24.84 278 LYS A N 1
ATOM 2220 C CA . LYS A 1 301 ? 17.310 35.727 41.075 1.00 25.96 278 LYS A CA 1
ATOM 2221 C C . LYS A 1 301 ? 17.553 35.947 42.580 1.00 27.61 278 LYS A C 1
ATOM 2222 O O . LYS A 1 301 ? 16.627 36.316 43.309 1.00 27.34 278 LYS A O 1
ATOM 2228 N N . HIS A 1 302 ? 18.792 35.718 43.024 1.00 28.99 279 HIS A N 1
ATOM 2229 C CA . HIS A 1 302 ? 19.174 35.782 44.446 1.00 31.08 279 HIS A CA 1
ATOM 2230 C C . HIS A 1 302 ? 18.199 34.940 45.285 1.00 30.81 279 HIS A C 1
ATOM 2231 O O . HIS A 1 302 ? 17.656 35.415 46.279 1.00 32.13 279 HIS A O 1
ATOM 2238 N N . ILE A 1 303 ? 17.930 33.706 44.838 1.00 29.66 280 ILE A N 1
ATOM 2239 C CA . ILE A 1 303 ? 17.158 32.735 45.628 1.00 28.71 280 ILE A CA 1
ATOM 2240 C C . ILE A 1 303 ? 18.133 31.641 46.069 1.00 27.92 280 ILE A C 1
ATOM 2241 O O . ILE A 1 303 ? 18.958 31.171 45.273 1.00 27.78 280 ILE A O 1
ATOM 2246 N N . SER A 1 304 ? 18.044 31.247 47.335 1.00 27.24 281 SER A N 1
ATOM 2247 C CA . SER A 1 304 ? 18.757 30.086 47.833 1.00 26.87 281 SER A CA 1
ATOM 2248 C C . SER A 1 304 ? 18.658 28.945 46.800 1.00 26.28 281 SER A C 1
ATOM 2249 O O . SER A 1 304 ? 17.549 28.557 46.366 1.00 26.27 281 SER A O 1
ATOM 2252 N N . LEU A 1 305 ? 19.805 28.409 46.411 1.00 24.11 282 LEU A N 1
ATOM 2253 C CA . LEU A 1 305 ? 19.848 27.342 45.433 1.00 23.21 282 LEU A CA 1
ATOM 2254 C C . LEU A 1 305 ? 18.866 26.185 45.674 1.00 21.82 282 LEU A C 1
ATOM 2255 O O . LEU A 1 305 ? 18.099 25.834 44.767 1.00 19.80 282 LEU A O 1
ATOM 2260 N N . PHE A 1 306 ? 18.870 25.610 46.881 1.00 21.78 283 PHE A N 1
ATOM 2261 C CA . PHE A 1 306 ? 17.984 24.465 47.171 1.00 22.35 283 PHE A CA 1
ATOM 2262 C C . PHE A 1 306 ? 16.495 24.778 47.221 1.00 21.78 283 PHE A C 1
ATOM 2263 O O . PHE A 1 306 ? 15.669 23.953 46.833 1.00 21.74 283 PHE A O 1
ATOM 2271 N N . GLU A 1 307 ? 16.169 25.959 47.712 1.00 22.33 284 GLU A N 1
ATOM 2272 C CA . GLU A 1 307 ? 14.816 26.491 47.642 1.00 22.41 284 GLU A CA 1
ATOM 2273 C C . GLU A 1 307 ? 14.399 26.656 46.170 1.00 21.02 284 GLU A C 1
ATOM 2274 O O . GLU A 1 307 ? 13.281 26.266 45.778 1.00 20.25 284 GLU A O 1
ATOM 2280 N N . PHE A 1 308 ? 15.311 27.207 45.354 1.00 20.23 285 PHE A N 1
ATOM 2281 C CA . PHE A 1 308 ? 15.044 27.373 43.927 1.00 19.01 285 PHE A CA 1
ATOM 2282 C C . PHE A 1 308 ? 14.803 26.010 43.283 1.00 18.74 285 PHE A C 1
ATOM 2283 O O . PHE A 1 308 ? 13.799 25.807 42.561 1.00 17.61 285 PHE A O 1
ATOM 2291 N N . VAL A 1 309 ? 15.719 25.077 43.534 1.00 17.62 286 VAL A N 1
ATOM 2292 C CA . VAL A 1 309 ? 15.637 23.742 42.927 1.00 19.15 286 VAL A CA 1
ATOM 2293 C C . VAL A 1 309 ? 14.293 23.097 43.266 1.00 19.50 286 VAL A C 1
ATOM 2294 O O . VAL A 1 309 ? 13.613 22.551 42.399 1.00 19.73 286 VAL A O 1
ATOM 2298 N N . ASN A 1 310 ? 13.907 23.209 44.536 1.00 19.19 287 ASN A N 1
ATOM 2299 C CA . ASN A 1 310 ? 12.688 22.636 45.032 1.00 19.03 287 ASN A CA 1
ATOM 2300 C C . ASN A 1 310 ? 11.417 23.183 44.399 1.00 18.45 287 ASN A C 1
ATOM 2301 O O . ASN A 1 310 ? 10.482 22.437 44.103 1.00 17.46 287 ASN A O 1
ATOM 2306 N N . LYS A 1 311 ? 11.385 24.495 44.215 1.00 17.43 288 LYS A N 1
ATOM 2307 C CA . LYS A 1 311 ? 10.185 25.130 43.689 1.00 17.27 288 LYS A CA 1
ATOM 2308 C C . LYS A 1 311 ? 10.034 24.850 42.192 1.00 16.44 288 LYS A C 1
ATOM 2309 O O . LYS A 1 311 ? 8.937 24.556 41.750 1.00 16.87 288 LYS A O 1
ATOM 2315 N N . VAL A 1 312 ? 11.137 24.886 41.443 1.00 15.85 289 VAL A N 1
ATOM 2316 C CA . VAL A 1 312 ? 11.090 24.624 40.010 1.00 15.71 289 VAL A CA 1
ATOM 2317 C C . VAL A 1 312 ? 10.709 23.169 39.762 1.00 16.15 289 VAL A C 1
ATOM 2318 O O . VAL A 1 312 ? 9.877 22.883 38.916 1.00 15.85 289 VAL A O 1
ATOM 2322 N N . TYR A 1 313 ? 11.289 22.255 40.543 1.00 14.89 290 TYR A N 1
ATOM 2323 C CA . TYR A 1 313 ? 10.857 20.867 40.527 1.00 15.17 290 TYR A CA 1
ATOM 2324 C C . TYR A 1 313 ? 9.337 20.732 40.708 1.00 14.36 290 TYR A C 1
ATOM 2325 O O . TYR A 1 313 ? 8.663 20.050 39.930 1.00 15.50 290 TYR A O 1
ATOM 2334 N N . SER A 1 314 ? 8.803 21.354 41.748 1.00 14.91 291 SER A N 1
ATOM 2335 C CA . SER A 1 314 ? 7.370 21.366 41.986 1.00 15.51 291 SER A CA 1
ATOM 2336 C C . SER A 1 314 ? 6.589 21.962 40.803 1.00 15.36 291 SER A C 1
ATOM 2337 O O . SER A 1 314 ? 5.572 21.398 40.379 1.00 14.98 291 SER A O 1
ATOM 2340 N N . ASN A 1 315 ? 7.065 23.075 40.244 1.00 14.50 292 ASN A N 1
ATOM 2341 C CA . ASN A 1 315 ? 6.390 23.607 39.054 1.00 14.64 292 ASN A CA 1
ATOM 2342 C C . ASN A 1 315 ? 6.252 22.542 37.965 1.00 13.83 292 ASN A C 1
ATOM 2343 O O . ASN A 1 315 ? 5.174 22.374 37.399 1.00 12.50 292 ASN A O 1
ATOM 2348 N N . SER A 1 316 ? 7.351 21.849 37.662 1.00 14.05 293 SER A N 1
ATOM 2349 C CA . SER A 1 316 ? 7.376 20.922 36.521 1.00 13.83 293 SER A CA 1
ATOM 2350 C C . SER A 1 316 ? 6.583 19.649 36.818 1.00 13.85 293 SER A C 1
ATOM 2351 O O . SER A 1 316 ? 5.991 19.049 35.912 1.00 13.48 293 SER A O 1
ATOM 2354 N N . MET A 1 317 ? 6.610 19.221 38.079 1.00 14.87 294 MET A N 1
ATOM 23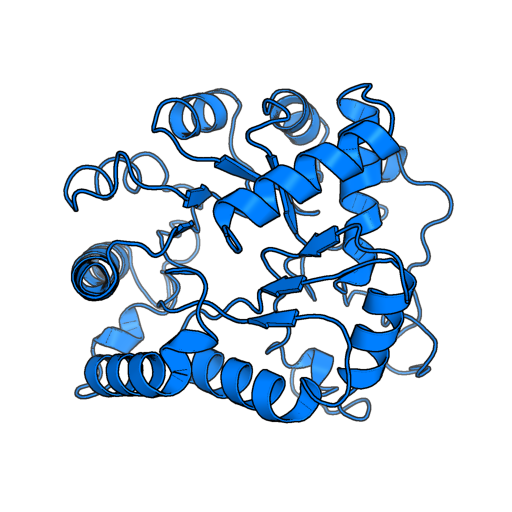55 C CA . MET A 1 317 ? 5.783 18.107 38.521 1.00 16.63 294 MET A CA 1
ATOM 2356 C C . MET A 1 317 ? 4.301 18.453 38.349 1.00 16.75 294 MET A C 1
ATOM 2357 O O . MET A 1 317 ? 3.581 17.696 37.709 1.00 17.59 294 MET A O 1
ATOM 2362 N N . ASN A 1 318 ? 3.858 19.594 38.883 1.00 17.20 295 ASN A N 1
ATOM 2363 C CA . ASN A 1 318 ? 2.439 19.964 38.800 1.00 18.20 295 ASN A CA 1
ATOM 2364 C C . ASN A 1 318 ? 1.982 20.217 37.346 1.00 17.80 295 ASN A C 1
ATOM 2365 O O . ASN A 1 318 ? 0.838 19.930 36.989 1.00 17.13 295 ASN A O 1
ATOM 2370 N N . MET A 1 319 ? 2.909 20.672 36.497 1.00 16.39 296 MET A N 1
ATOM 2371 C CA . MET A 1 319 ? 2.603 20.942 35.092 1.00 16.55 296 MET A CA 1
ATOM 2372 C C . MET A 1 319 ? 2.470 19.637 34.301 1.00 16.19 296 MET A C 1
ATOM 2373 O O . MET A 1 319 ? 1.454 19.403 33.623 1.00 14.98 296 MET A O 1
ATOM 2378 N N . TYR A 1 320 ? 3.484 18.770 34.404 1.00 16.30 297 TYR A N 1
ATOM 2379 C CA . TYR A 1 320 ? 3.577 17.618 33.483 1.00 16.45 297 TYR A CA 1
ATOM 2380 C C . TYR A 1 320 ? 3.322 16.238 34.118 1.00 16.18 297 TYR A C 1
ATOM 2381 O O . TYR A 1 320 ? 3.008 15.271 33.387 1.00 16.69 297 TYR A O 1
ATOM 2390 N N . PHE A 1 321 ? 3.446 16.156 35.444 1.00 17.21 298 PHE A N 1
ATOM 2391 C CA . PHE A 1 321 ? 3.251 14.887 36.182 1.00 19.00 298 PHE A CA 1
ATOM 2392 C C . PHE A 1 321 ? 2.328 15.079 37.397 1.00 20.97 298 PHE A C 1
ATOM 2393 O O . PHE A 1 321 ? 2.697 14.715 38.524 1.00 20.36 298 PHE A O 1
ATOM 2401 N N . PRO A 1 322 ? 1.128 15.662 37.180 1.00 23.34 299 PRO A N 1
ATOM 2402 C CA . PRO A 1 322 ? 0.281 15.927 38.342 1.00 25.38 299 PRO A CA 1
ATOM 2403 C C . PRO A 1 322 ? -0.322 14.642 38.890 1.00 27.75 299 PRO A C 1
ATOM 2404 O O . PRO A 1 322 ? -0.397 13.652 38.182 1.00 27.01 299 PRO A O 1
ATOM 2408 N N . THR A 1 323 ? -0.728 14.656 40.155 1.00 31.39 300 THR A N 1
ATOM 2409 C CA . THR A 1 323 ? -1.367 13.468 40.764 1.00 34.14 300 THR A CA 1
ATOM 2410 C C . THR A 1 323 ? -2.878 13.621 40.780 1.00 34.32 300 THR A C 1
ATOM 2411 O O . THR A 1 323 ? -3.383 14.743 40.704 1.00 35.46 300 THR A O 1
#

Nearest PDB structures (foldseek):
  3ipw-assembly1_A  TM=1.003E+00  e=7.895E-62  Entamoeba histolytica HM-1:IMSS
  2xio-assembly1_A  TM=9.345E-01  e=1.225E-29  Homo sapiens
  8efg-assembly1_A  TM=9.399E-01  e=2.494E-29  Homo sapiens
  3e2v-assembly2_B  TM=9.373E-01  e=1.193E-25  Saccharomyces cerevisiae YJM789
  2y1h-assembly1_A  TM=8.847E-01  e=1.521E-17  Homo sapiens

Secondary structure (DSSP, 8-state):
-----EEEEEE-TTSGGGGTEETTEE-S---HHHHHHHHHHTTEEEEEE---SHHHHHHHHHHHHHHGGG-SSEEEEEE---GGGGGGGGSTTHHHHHHHHHHHTGGGEEEEEEEEEETT--SSS-HHHHHHHHHHTHHHHHH-TTPPEEEEEES-HHHHHHHHHHTT-BTB-EEE-S----HHHHHHHHHTT-EEEE-SGGGSSHHHHHHHTTS-GGGEEE---TTS-PPPTTSGGGGG-SS----B-GGG--TTSPBTT---GGGHHHHHHHHHHHHT--HHHHHHHHHHHHHHHHS--

Solvent-accessible surface area: 13156 Å² total; per-residue (Å²): 167,60,60,122,53,12,4,0,0,1,0,34,0,12,48,76,25,0,52,0,44,24,197,79,46,127,85,14,77,54,6,0,51,5,0,3,62,24,0,34,184,43,3,5,5,23,0,1,0,7,0,7,6,15,94,38,0,77,70,0,15,112,4,8,90,116,9,50,144,129,14,127,1,90,0,2,0,0,0,1,0,33,0,33,123,5,59,27,31,94,101,110,46,15,44,104,73,0,28,112,43,0,47,151,14,55,116,38,8,17,0,0,0,16,0,2,0,12,34,118,42,59,168,172,1,69,78,120,44,0,37,62,4,2,115,55,1,28,65,0,29,71,86,22,85,146,7,13,0,1,0,23,16,36,156,5,14,81,41,0,17,95,3,0,116,120,44,46,0,56,82,34,100,1,0,1,7,8,9,54,17,77,36,64,54,2,69,90,2,18,124,37,45,0,13,0,0,0,0,5,63,0,0,50,39,122,128,31,14,75,17,0,92,96,0,46,40,91,58,0,0,2,0,1,26,0,16,48,19,34,6,47,67,130,6,13,0,59,168,98,26,99,180,44,87,80,19,55,45,25,131,166,57,36,122,134,24,38,3,88,102,6,12,0,0,0,13,0,59,10,5,1,55,0,0,5,50,17,41,178,39,74,67,133,114,0,11,98,84,6,38,41,13,1,51,94,14,8,30,80,183

CATH classification: 3.20.20.140

Radius of gyration: 18.29 Å; Cα contacts (8 Å, |Δi|>4): 595; chains: 1; bounding box: 48×44×45 Å

InterPro domains:
  IPR001130 3'-5' ssDNA/RNA exonuclease TatD-like [PF01026] (6-297)
  IPR001130 3'-5' ssDNA/RNA exonuclease TatD-like [PIRSF005902] (4-297)
  IPR001130 3'-5' ssDNA/RNA exonuclease TatD-like [cd01310] (5-298)
  IPR032466 Metal-dependent hydrolase [SSF51556] (3-297)
  IPR050891 TatD-typ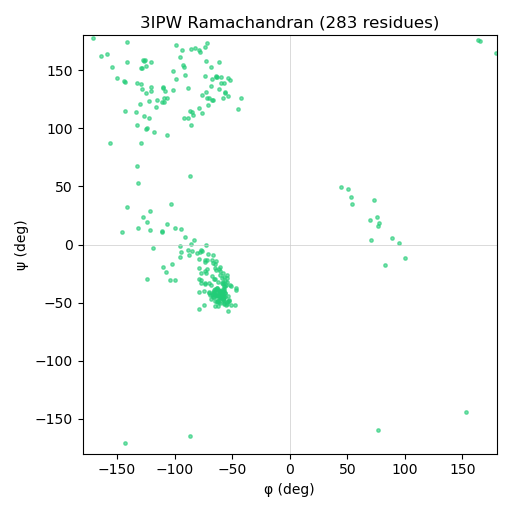e Metallo-dependent Hydrolase [PTHR10060] (4-299)

B-factor: mean 25.69, std 8.89, range [10.4, 56.28]

Foldseek 3Di:
DAAAFAEAQEAQCLDVVQCCDDPHDRQDHNQVLLLQVLLSVLRHQEYEHEAAAPVRLVSQVVCCVVCVVPHNHHYAYAQYHELLRLLVVPPPPRVVVSVVSCVVCVVRHQAHDPAEHACVRAPRPHRVSSLVSNVVSLVVCVVPVQHEHEYEDHPCLVVRLVSCVVSVVQVGEYEHACDADALVSLVVCVVSVYAYEHELSQFQDPRSLVNLLPGPLLRYAYHYNWPARQNDPNGPLVVQDDDDDQWDDSNPDDSNTDHHSTIGSSSSVSVLRSNCVSNVHDSSVSSVSNSVSCCCRGPND

Sequence (301 aa):
SMAQQFIDIGANLTDDNYFGNYHGKHYHEEDIDVVLQRAERNGLSHIIITSGCLNDFKKAIEIINKYQNLTNIKLVTTIGVHPTRTNELKQEGYLDELLLLCEKNIDKVVAIGEIGLDYERLQQFSDKETQLSGYRTLSILHQKYPYLPFFFHCRKSWSDLCCQLNKEELGYNGCKGVVHCFDGTEEEMNQILNNEGWDIGVTTGNNSLQSIELLNVMKQIPIERLHIETDDCPYCGIKKTSAGFKYLKEKDFGVKVEKYQRNKYVQRRNEPSNIIDIAIIMSSIKHISLFEFVNKVYSNSMNMYFPT

Organism: Entamoeba histolytica (strain ATCC 30459 / HM-1:IMSS / ABRM) (NCBI:txid294381)